Protein AF-A0A7S1CZ65-F1 (afdb_monomer_lite)

Sequence (188 aa):
ATQRIKEGPVVIRESLSTYPSQIAAASLAASFWDAITEIATVPEEDLATTLLLAPSSFDDDFVEFAAVCDELIEPTVQATKADSIVGRAWFHPMYDTESIGHTKIVAGHALPASMVEKFVRQIEDDVPDSELIVQANNAVRCSPHATINLLRRSQLIAAKEVEAASPNKKPNSIYARNVLRILSDDSQ

Organism: Cyclophora tenuis (NCBI:txid216820)

pLDDT: mean 70.75, std 18.21, range [32.94, 95.44]

Radius of gyration: 17.73 Å; chains: 1; bounding box: 52×36×52 Å

Secondary structure (DSSP, 8-state):
---PPP-PPEEEEE----S-HHHHHHHHHHHHHHHHHHHHHS-TTT-SEEEEEPPGGGTT-HHHHHHIIIIIIHHHHHHHTGGGTEEEEEE-TT--TTT---TT---SSPPPHHHHHHHHHHH-SSPPPHHHHHHHHHHTT--SS-EEEEEEHHHHHHHHHHHHT-TTS----HHHHHHHHHHHHTT-

Structure (mmCIF, N/CA/C/O backbone):
data_AF-A0A7S1CZ65-F1
#
_entry.id   AF-A0A7S1CZ65-F1
#
loop_
_atom_site.group_PDB
_atom_site.id
_atom_site.type_symbol
_atom_site.label_atom_id
_atom_site.label_alt_id
_atom_site.label_comp_id
_atom_site.label_asym_id
_atom_site.label_entity_id
_atom_site.label_seq_id
_atom_site.pdbx_PDB_ins_code
_atom_site.Cartn_x
_atom_site.Cartn_y
_atom_site.Cartn_z
_atom_site.occupancy
_atom_site.B_iso_or_equiv
_atom_site.auth_seq_id
_atom_site.auth_comp_id
_atom_site.auth_asym_id
_atom_site.auth_atom_id
_atom_site.pdbx_PDB_model_num
ATOM 1 N N . ALA A 1 1 ? -3.364 0.605 31.025 1.00 40.31 1 ALA A N 1
ATOM 2 C CA . ALA A 1 1 ? -2.977 -0.646 30.346 1.00 40.31 1 ALA A CA 1
ATOM 3 C C . ALA A 1 1 ? -2.815 -0.319 28.874 1.00 40.31 1 ALA A C 1
ATOM 5 O O . ALA A 1 1 ? -3.733 0.269 28.320 1.00 40.31 1 ALA A O 1
ATOM 6 N N . THR A 1 2 ? -1.659 -0.595 28.273 1.00 40.41 2 THR A N 1
ATOM 7 C CA . THR A 1 2 ? -1.438 -0.375 26.837 1.00 40.41 2 THR A CA 1
ATOM 8 C C . THR A 1 2 ? -2.401 -1.284 26.084 1.00 40.41 2 THR A C 1
ATOM 10 O O . THR A 1 2 ? -2.314 -2.507 26.217 1.00 40.41 2 THR A O 1
ATOM 13 N N . GLN A 1 3 ? -3.375 -0.705 25.385 1.00 39.69 3 GLN A N 1
ATOM 14 C CA . GLN A 1 3 ? -4.313 -1.464 24.570 1.00 39.69 3 GLN A CA 1
ATOM 15 C C . GLN A 1 3 ? -3.486 -2.142 23.476 1.00 39.69 3 GLN A C 1
ATOM 17 O O . GLN A 1 3 ? -2.929 -1.476 22.608 1.00 39.69 3 GLN A O 1
ATOM 22 N N . ARG A 1 4 ? -3.298 -3.464 23.578 1.00 45.44 4 ARG A N 1
ATOM 23 C CA . ARG A 1 4 ? -2.655 -4.223 22.502 1.00 45.44 4 ARG A CA 1
ATOM 24 C C . ARG A 1 4 ? -3.518 -4.034 21.261 1.00 45.44 4 ARG A C 1
ATOM 26 O O . ARG A 1 4 ? -4.720 -4.293 21.330 1.00 45.44 4 ARG A O 1
ATOM 33 N N . ILE A 1 5 ? -2.908 -3.587 20.165 1.00 50.25 5 ILE A N 1
ATOM 34 C CA . ILE A 1 5 ? -3.527 -3.645 18.839 1.00 50.25 5 ILE A CA 1
ATOM 35 C C . ILE A 1 5 ? -3.967 -5.090 18.657 1.00 50.25 5 ILE A C 1
ATOM 37 O O . ILE A 1 5 ? -3.140 -5.995 18.792 1.00 50.25 5 ILE A O 1
ATOM 41 N N . LYS A 1 6 ? -5.264 -5.322 18.454 1.00 50.75 6 LYS A N 1
ATOM 42 C CA . LYS A 1 6 ? -5.709 -6.662 18.092 1.00 50.75 6 LYS A CA 1
ATOM 43 C C . LYS A 1 6 ? -5.137 -6.939 16.708 1.00 50.75 6 LYS A C 1
ATOM 45 O O . LYS A 1 6 ? -5.374 -6.175 15.779 1.00 50.75 6 LYS A O 1
ATOM 50 N N . GLU A 1 7 ? -4.355 -8.005 16.594 1.00 55.44 7 GLU A N 1
ATOM 51 C CA . GLU A 1 7 ? -4.031 -8.585 15.296 1.00 55.44 7 GLU A CA 1
ATOM 52 C C . GLU A 1 7 ? -5.362 -9.019 14.682 1.00 55.44 7 GLU A C 1
ATOM 54 O O . GLU A 1 7 ? -5.971 -9.990 15.130 1.00 55.44 7 GLU A O 1
ATOM 59 N N . GLY A 1 8 ? -5.883 -8.213 13.761 1.00 59.19 8 GLY A N 1
ATOM 60 C CA . GLY A 1 8 ? -7.103 -8.533 13.038 1.00 5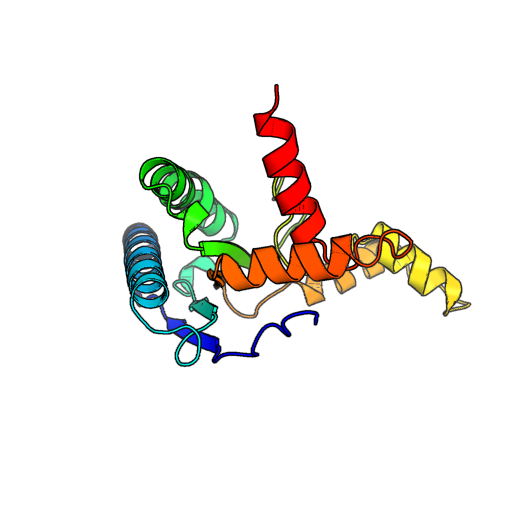9.19 8 GLY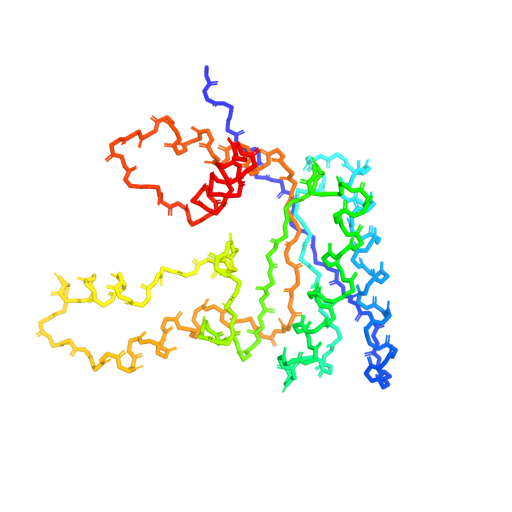 A CA 1
ATOM 61 C C . GLY A 1 8 ? -6.790 -9.095 11.650 1.00 59.19 8 GLY A C 1
ATOM 62 O O . GLY A 1 8 ? -5.640 -9.034 11.200 1.00 59.19 8 GLY A O 1
ATOM 63 N N . PRO A 1 9 ? -7.791 -9.667 10.970 1.00 72.81 9 PRO A N 1
ATOM 64 C CA . PRO A 1 9 ? -7.592 -10.352 9.703 1.00 72.81 9 PRO A CA 1
ATOM 65 C C . PRO A 1 9 ? -7.022 -9.430 8.620 1.00 72.81 9 PRO A C 1
ATOM 67 O O . PRO A 1 9 ? -7.447 -8.279 8.467 1.00 72.81 9 PRO A O 1
ATOM 70 N N . VAL A 1 10 ? -6.074 -9.968 7.850 1.00 75.19 10 VAL A N 1
ATOM 71 C CA . VAL A 1 10 ? -5.602 -9.371 6.599 1.00 75.19 10 VAL A CA 1
ATOM 72 C C . VAL A 1 10 ? -6.368 -10.021 5.462 1.00 75.19 10 VAL A C 1
ATOM 74 O O . VAL A 1 10 ? -6.365 -11.245 5.325 1.00 75.19 10 VAL A O 1
ATOM 77 N N . VAL A 1 11 ? -7.003 -9.202 4.639 1.00 75.44 11 VAL A N 1
ATOM 78 C CA . VAL A 1 11 ? -7.733 -9.661 3.465 1.00 75.44 11 VAL A CA 1
ATOM 79 C C . VAL A 1 11 ? -6.976 -9.261 2.211 1.00 75.44 11 VAL A C 1
ATOM 81 O O . VAL A 1 11 ? -6.473 -8.146 2.109 1.00 75.44 11 VAL A O 1
ATOM 84 N N . ILE A 1 12 ? -6.896 -10.181 1.253 1.00 81.25 12 ILE A N 1
ATOM 85 C CA . ILE A 1 12 ? -6.302 -9.931 -0.059 1.00 81.25 12 ILE A CA 1
ATOM 86 C C . ILE A 1 12 ? -7.438 -9.718 -1.063 1.00 81.25 12 ILE A C 1
ATOM 88 O O . ILE A 1 12 ? -8.421 -10.469 -1.081 1.00 81.25 12 ILE A O 1
ATOM 92 N N . ARG A 1 13 ? -7.324 -8.663 -1.867 1.00 84.62 13 ARG A N 1
ATOM 93 C CA . ARG A 1 13 ? -8.257 -8.300 -2.937 1.00 84.62 13 ARG A CA 1
ATOM 94 C C . ARG A 1 13 ? -7.478 -8.169 -4.234 1.00 84.62 13 ARG A C 1
ATOM 96 O O . ARG A 1 13 ? -6.376 -7.638 -4.232 1.00 84.62 13 ARG A O 1
ATOM 103 N N . GLU A 1 14 ? -8.065 -8.623 -5.329 1.00 83.25 14 GLU A N 1
ATOM 104 C CA . GLU A 1 14 ? -7.501 -8.459 -6.666 1.00 83.25 14 GLU A CA 1
ATOM 105 C C . GLU A 1 14 ? -8.275 -7.381 -7.413 1.00 83.25 14 GLU A C 1
ATOM 107 O O . GLU A 1 14 ? -9.505 -7.427 -7.491 1.00 83.25 14 GLU A O 1
ATOM 112 N N . SER A 1 15 ? -7.556 -6.419 -7.982 1.00 78.62 15 SER A N 1
ATOM 113 C CA . SER A 1 15 ? -8.126 -5.508 -8.961 1.00 78.62 15 SER A CA 1
ATOM 114 C C . SER A 1 15 ? -8.126 -6.198 -10.323 1.00 78.62 15 SER A C 1
ATOM 116 O O . SER A 1 15 ? -7.095 -6.371 -10.974 1.00 78.62 15 SER A O 1
ATOM 118 N N . LEU A 1 16 ? -9.305 -6.654 -10.738 1.00 68.81 16 LEU A N 1
ATOM 119 C CA . LEU A 1 16 ? -9.467 -7.395 -11.982 1.00 68.81 16 LEU A CA 1
ATOM 120 C C . LEU A 1 16 ? -9.351 -6.443 -13.186 1.00 68.81 16 LEU A C 1
ATOM 122 O O . LEU A 1 16 ? -10.206 -5.584 -13.412 1.00 68.81 16 LEU A O 1
ATOM 126 N N . SER A 1 17 ? -8.311 -6.623 -13.999 1.00 56.16 17 SER A N 1
ATOM 127 C CA . SER A 1 17 ? -8.251 -6.116 -15.374 1.00 56.16 17 SER A CA 1
ATOM 128 C C . SER A 1 17 ? -7.278 -6.957 -16.197 1.00 56.16 17 SER A C 1
ATOM 130 O O . SER A 1 17 ? -6.087 -6.997 -15.910 1.00 56.16 17 SER A O 1
ATOM 132 N N . THR A 1 18 ? -7.780 -7.608 -17.247 1.00 57.47 18 THR A N 1
ATOM 133 C CA . THR A 1 18 ? -6.972 -8.226 -18.317 1.00 57.47 18 THR A CA 1
ATOM 134 C C . THR A 1 18 ? -6.867 -7.314 -19.550 1.00 57.47 18 THR A C 1
ATOM 136 O O . THR A 1 18 ? -6.542 -7.766 -20.647 1.00 57.47 18 THR A O 1
ATOM 139 N N . TYR A 1 19 ? -7.201 -6.032 -19.388 1.00 54.12 19 TYR A N 1
ATOM 140 C CA . TYR A 1 19 ? -7.450 -5.060 -20.453 1.00 54.12 19 TYR A CA 1
ATOM 141 C C . TYR A 1 19 ? -6.357 -3.967 -20.499 1.00 54.12 19 TYR A C 1
ATOM 143 O O . TYR A 1 19 ? -5.535 -3.904 -19.586 1.00 54.12 19 TYR A O 1
ATOM 151 N N . PRO A 1 20 ? -6.321 -3.102 -21.540 1.00 62.28 20 PRO A N 1
ATOM 152 C CA . PRO A 1 20 ? -5.319 -2.041 -21.686 1.00 62.28 20 PRO A CA 1
ATOM 153 C C . PRO A 1 20 ? -5.186 -1.140 -20.453 1.00 62.28 20 PRO A C 1
ATOM 155 O O . PRO A 1 20 ? -6.128 -0.995 -19.673 1.00 62.28 20 PRO A O 1
ATOM 158 N N . SER A 1 21 ? -4.044 -0.469 -20.324 1.00 65.19 21 SER A N 1
ATOM 159 C CA . SER A 1 21 ? -3.645 0.218 -19.093 1.00 65.19 21 SER A CA 1
ATOM 160 C C . SER A 1 21 ? -4.621 1.289 -18.581 1.00 65.19 21 SER A C 1
ATOM 162 O O . SER A 1 21 ? -4.840 1.416 -17.380 1.00 65.19 21 SER A O 1
ATOM 164 N N . GLN A 1 22 ? -5.335 1.980 -19.473 1.00 67.31 22 GLN A N 1
ATOM 165 C CA . GLN A 1 22 ? -6.384 2.942 -19.097 1.00 67.31 22 GLN A CA 1
ATOM 166 C C . GLN A 1 22 ? -7.559 2.282 -18.353 1.00 67.31 22 GLN A C 1
ATOM 168 O O . GLN A 1 22 ? -8.137 2.878 -17.444 1.00 67.31 22 GLN A O 1
ATOM 173 N N . ILE A 1 23 ? -7.902 1.039 -18.707 1.00 82.56 23 ILE A N 1
ATOM 174 C CA . ILE A 1 23 ? -8.906 0.241 -17.989 1.00 82.56 23 ILE A CA 1
ATOM 175 C C . ILE A 1 23 ? -8.305 -0.285 -16.683 1.00 82.56 23 ILE A C 1
ATOM 177 O O . ILE A 1 23 ? -8.990 -0.285 -15.666 1.00 82.56 23 ILE A O 1
ATOM 181 N N . ALA A 1 24 ? -7.018 -0.648 -16.676 1.00 87.62 24 ALA A N 1
ATOM 182 C CA . ALA A 1 24 ? -6.314 -1.063 -15.465 1.00 87.62 24 ALA A CA 1
ATOM 183 C C . ALA A 1 24 ? -6.277 0.046 -14.395 1.00 87.62 24 ALA A C 1
ATOM 185 O O . ALA A 1 24 ? -6.557 -0.228 -13.230 1.00 87.62 24 ALA A O 1
ATOM 186 N N . ALA A 1 25 ? -6.025 1.299 -14.784 1.00 89.62 25 ALA A N 1
ATOM 187 C CA . ALA A 1 25 ? -6.050 2.449 -13.882 1.00 89.62 25 ALA A CA 1
ATOM 188 C C . ALA A 1 25 ? -7.439 2.672 -13.261 1.00 89.62 25 ALA A C 1
ATOM 190 O O . ALA A 1 25 ? -7.566 2.840 -12.047 1.00 89.62 25 ALA A O 1
ATOM 191 N N . ALA A 1 26 ? -8.493 2.624 -14.084 1.00 90.06 26 ALA A N 1
ATOM 192 C CA . ALA A 1 26 ? -9.869 2.753 -13.611 1.00 90.06 26 ALA A CA 1
ATOM 193 C C . ALA A 1 26 ? -10.268 1.593 -12.684 1.00 90.06 26 ALA A C 1
ATOM 195 O O . ALA A 1 26 ? -10.869 1.833 -11.636 1.00 90.06 26 ALA A O 1
ATOM 196 N N . SER A 1 27 ? -9.895 0.355 -13.030 1.00 90.94 27 SER A N 1
ATOM 197 C CA . SER A 1 27 ? -10.104 -0.823 -12.181 1.00 90.94 27 SER A CA 1
ATOM 198 C C . SER A 1 27 ? -9.386 -0.685 -10.841 1.00 90.94 27 SER A C 1
ATOM 200 O O . SER A 1 27 ? -9.998 -0.935 -9.805 1.00 90.94 27 SER A O 1
ATOM 202 N N . LEU A 1 28 ? -8.122 -0.249 -10.836 1.00 92.31 28 LEU A N 1
ATOM 203 C CA . LEU A 1 28 ? -7.350 -0.065 -9.607 1.00 92.31 28 LEU A CA 1
ATOM 204 C C . LEU A 1 28 ? -7.998 0.986 -8.701 1.00 92.31 28 LEU A C 1
ATOM 206 O O . LEU A 1 28 ? -8.194 0.733 -7.513 1.00 92.31 28 LEU A O 1
ATOM 210 N N . ALA A 1 29 ? -8.390 2.131 -9.264 1.00 92.50 29 ALA A N 1
ATOM 211 C CA . ALA A 1 29 ? -9.055 3.192 -8.516 1.00 92.50 29 ALA A CA 1
ATOM 212 C C . ALA A 1 29 ? -10.420 2.751 -7.960 1.00 92.50 29 ALA A C 1
ATOM 214 O O . ALA A 1 29 ? -10.734 3.044 -6.807 1.00 92.50 29 ALA A O 1
ATOM 215 N N . ALA A 1 30 ? -11.222 2.022 -8.742 1.00 93.25 30 ALA A N 1
ATOM 216 C CA . ALA A 1 30 ? -12.501 1.487 -8.279 1.00 93.25 30 ALA A CA 1
ATOM 217 C C . ALA A 1 30 ? -12.305 0.491 -7.125 1.00 93.25 30 ALA A C 1
ATOM 219 O O . ALA A 1 30 ? -12.875 0.675 -6.051 1.00 93.25 30 ALA A O 1
ATOM 220 N N . SER A 1 31 ? -11.421 -0.499 -7.299 1.00 94.25 31 SER A N 1
ATOM 221 C CA . SER A 1 31 ? -11.123 -1.490 -6.258 1.00 94.25 31 SER A CA 1
ATOM 222 C C . SER A 1 31 ? -10.541 -0.857 -4.991 1.00 94.25 31 SER A C 1
ATOM 224 O O . SER A 1 31 ? -10.815 -1.321 -3.886 1.00 94.25 31 SER A O 1
ATOM 226 N N . PHE A 1 32 ? -9.765 0.219 -5.131 1.00 94.75 32 PHE A N 1
ATOM 227 C CA . PHE A 1 32 ? -9.258 0.992 -4.001 1.00 94.75 32 PHE A CA 1
ATOM 228 C C . PHE A 1 32 ? -10.395 1.608 -3.175 1.00 94.75 32 PHE A C 1
ATOM 230 O O . PHE A 1 32 ? -10.406 1.479 -1.950 1.00 94.75 32 PHE A O 1
ATOM 237 N N . TRP A 1 33 ? -11.377 2.237 -3.824 1.00 95.44 33 TRP A N 1
ATOM 238 C CA . TRP A 1 33 ? -12.519 2.843 -3.134 1.00 95.44 33 TRP A CA 1
ATOM 239 C C . TRP A 1 33 ? -13.487 1.816 -2.547 1.00 95.44 33 TRP A C 1
ATOM 241 O O . TRP A 1 33 ? -14.023 2.038 -1.456 1.00 95.44 33 TRP A O 1
ATOM 251 N N . ASP A 1 34 ? -13.653 0.673 -3.208 1.00 95.25 34 ASP A N 1
ATOM 252 C CA . ASP A 1 34 ? -14.391 -0.462 -2.654 1.00 95.25 34 ASP A CA 1
ATOM 253 C C . ASP A 1 34 ? -13.715 -0.971 -1.375 1.00 95.25 34 ASP A C 1
ATOM 255 O O . ASP A 1 34 ? -14.373 -1.127 -0.347 1.00 95.25 34 ASP A O 1
ATOM 259 N N . ALA A 1 35 ? -12.387 -1.133 -1.391 1.00 94.06 35 ALA A N 1
ATOM 260 C CA . ALA A 1 35 ? -11.621 -1.563 -0.224 1.00 94.06 35 ALA A CA 1
ATOM 261 C C . ALA A 1 35 ? -11.661 -0.541 0.927 1.00 94.06 35 ALA A C 1
ATOM 263 O O . ALA A 1 35 ? -11.757 -0.929 2.092 1.00 94.06 35 ALA A O 1
ATOM 264 N N . ILE A 1 36 ? -11.640 0.767 0.634 1.00 93.62 36 ILE A N 1
ATOM 265 C CA . ILE A 1 36 ? -11.851 1.804 1.659 1.00 93.62 36 ILE A CA 1
ATOM 266 C C . ILE A 1 36 ? -13.239 1.679 2.273 1.00 93.62 36 ILE A C 1
ATOM 268 O O . ILE A 1 36 ? -13.371 1.751 3.493 1.00 93.62 36 ILE A O 1
ATOM 272 N N . THR A 1 37 ? -14.267 1.496 1.447 1.00 95.00 37 THR A N 1
ATOM 273 C CA . THR A 1 37 ? -15.647 1.343 1.918 1.00 95.00 37 THR A CA 1
ATOM 274 C C . THR A 1 37 ? -15.787 0.096 2.788 1.00 95.00 37 THR A C 1
ATOM 276 O O . THR A 1 37 ? -16.402 0.151 3.854 1.00 95.00 37 THR A O 1
ATOM 279 N N . GLU A 1 38 ? -15.165 -1.011 2.385 1.00 93.88 38 GLU A N 1
ATOM 280 C CA . GLU A 1 38 ? -15.129 -2.256 3.150 1.00 93.88 38 GLU A CA 1
ATOM 281 C C . GLU A 1 38 ? -14.454 -2.043 4.512 1.00 93.88 38 GLU A C 1
ATOM 283 O O . GLU A 1 38 ? -15.065 -2.300 5.550 1.00 93.88 38 GLU A O 1
ATOM 288 N N . ILE A 1 39 ? -13.246 -1.467 4.541 1.00 90.88 39 ILE A N 1
ATOM 289 C CA . ILE A 1 39 ? -12.556 -1.141 5.798 1.00 90.88 39 ILE A CA 1
ATOM 290 C C . ILE A 1 39 ? -13.393 -0.175 6.650 1.00 90.88 39 ILE A C 1
ATOM 292 O O . ILE A 1 39 ? -13.479 -0.333 7.864 1.00 90.88 39 ILE A O 1
ATOM 296 N N . ALA A 1 40 ? -14.044 0.822 6.060 1.00 90.94 40 ALA A N 1
ATOM 297 C CA . ALA A 1 40 ? -14.836 1.790 6.814 1.00 90.94 40 ALA A CA 1
ATOM 298 C C . ALA A 1 40 ? -16.084 1.175 7.473 1.00 90.94 40 ALA A C 1
ATOM 300 O O . ALA A 1 40 ? -16.558 1.705 8.478 1.00 90.94 40 ALA A O 1
ATOM 301 N N . THR A 1 41 ? -16.625 0.087 6.916 1.00 93.62 41 THR A N 1
ATOM 302 C CA . THR A 1 41 ? -17.938 -0.458 7.304 1.00 93.62 41 THR A CA 1
ATOM 303 C C . THR A 1 41 ? -17.872 -1.788 8.048 1.00 93.62 41 THR A C 1
ATOM 305 O O . THR A 1 41 ? -18.728 -2.047 8.894 1.00 93.62 41 THR A O 1
ATOM 308 N N . VAL A 1 42 ? -16.870 -2.622 7.776 1.00 92.69 42 VAL A N 1
ATOM 309 C CA . VAL A 1 42 ? -16.666 -3.905 8.462 1.00 92.69 42 VAL A CA 1
ATOM 310 C C . VAL A 1 42 ? -16.015 -3.657 9.834 1.00 92.69 42 VAL A C 1
ATOM 312 O O . VAL A 1 42 ? -15.184 -2.754 9.941 1.00 92.69 42 VAL A O 1
ATOM 315 N N . PRO A 1 43 ? -16.351 -4.408 10.899 1.00 90.12 43 PRO A N 1
ATOM 316 C CA . PRO A 1 43 ? -15.645 -4.328 12.181 1.00 90.12 43 PRO A CA 1
ATOM 317 C C . PRO A 1 43 ? -14.150 -4.686 12.075 1.00 90.12 43 PRO A C 1
ATOM 319 O O . PRO A 1 43 ? -13.738 -5.481 11.232 1.00 90.12 43 PRO A O 1
ATOM 322 N N . GLU A 1 44 ? -13.310 -4.113 12.942 1.00 83.88 44 GLU A N 1
ATOM 323 C CA . GLU A 1 44 ? -11.850 -4.319 12.901 1.00 83.88 44 GLU A CA 1
ATOM 324 C C . GLU A 1 44 ? -11.439 -5.766 13.216 1.00 83.88 44 GLU A C 1
ATOM 326 O O . GLU A 1 44 ? -10.466 -6.271 12.660 1.00 83.88 44 GLU A O 1
ATOM 331 N N . GLU A 1 45 ? -12.200 -6.450 14.069 1.00 83.12 45 GLU A N 1
ATOM 332 C CA . GLU A 1 45 ? -12.037 -7.872 14.374 1.00 83.12 45 GLU A CA 1
ATOM 333 C C . GLU A 1 45 ? -12.248 -8.797 13.167 1.00 83.12 45 GLU A C 1
ATOM 335 O O . GLU A 1 45 ? -11.707 -9.903 13.166 1.00 83.12 45 GLU A O 1
ATOM 340 N N . ASP A 1 46 ? -12.976 -8.333 12.151 1.00 83.56 46 ASP A N 1
ATOM 341 C CA . ASP A 1 46 ? -13.310 -9.103 10.951 1.00 83.56 46 ASP A CA 1
ATOM 342 C C . ASP A 1 46 ? -12.468 -8.669 9.740 1.00 83.56 46 ASP A C 1
ATOM 344 O O . ASP A 1 46 ? -12.169 -9.476 8.860 1.00 83.56 46 ASP A O 1
ATOM 348 N N . LEU A 1 47 ? -12.038 -7.404 9.707 1.00 83.00 47 LEU A N 1
ATOM 349 C CA . LEU A 1 47 ? -11.151 -6.855 8.687 1.00 83.00 47 LEU A CA 1
ATOM 350 C C . LEU A 1 47 ? -10.292 -5.749 9.286 1.00 83.00 47 LEU A C 1
ATOM 352 O O . LEU A 1 47 ? -10.786 -4.652 9.533 1.00 83.00 47 LEU A O 1
ATOM 356 N N . ALA A 1 48 ? -8.997 -5.985 9.456 1.00 77.44 48 ALA A N 1
ATOM 357 C CA . ALA A 1 48 ? -8.091 -4.960 9.969 1.00 77.44 48 ALA A CA 1
ATOM 358 C C . ALA A 1 48 ? -7.260 -4.306 8.863 1.00 77.44 48 ALA A C 1
ATOM 360 O O . ALA A 1 48 ? -7.031 -3.099 8.901 1.00 77.44 48 ALA A O 1
ATOM 361 N N . THR A 1 49 ? -6.865 -5.090 7.861 1.00 81.94 49 THR A N 1
ATOM 362 C CA . THR A 1 49 ? -5.980 -4.650 6.781 1.00 81.94 49 THR A CA 1
ATOM 363 C C . THR A 1 49 ? -6.458 -5.224 5.454 1.00 81.94 49 THR A C 1
ATOM 365 O O . THR A 1 49 ? -6.822 -6.398 5.392 1.00 81.94 49 THR A O 1
ATOM 368 N N . THR A 1 50 ? -6.401 -4.431 4.384 1.00 85.00 50 THR A N 1
ATOM 369 C CA . THR A 1 50 ? -6.610 -4.927 3.015 1.00 85.00 50 THR A CA 1
ATOM 370 C C . THR A 1 50 ? -5.332 -4.791 2.205 1.00 85.00 50 THR A C 1
ATOM 372 O O . THR A 1 50 ? -4.786 -3.700 2.083 1.00 85.00 50 THR A O 1
ATOM 375 N N . LEU A 1 51 ? -4.872 -5.890 1.618 1.00 85.38 51 LEU A N 1
ATOM 376 C CA . LEU A 1 51 ? -3.856 -5.896 0.572 1.00 85.38 51 LEU A CA 1
ATOM 377 C C . LEU A 1 51 ? -4.566 -5.953 -0.778 1.00 85.38 51 LEU A C 1
ATOM 379 O O . LEU A 1 51 ? -5.164 -6.968 -1.126 1.00 85.38 51 LEU A O 1
ATOM 383 N N . LEU A 1 52 ? -4.519 -4.857 -1.521 1.00 88.56 52 LEU A N 1
ATOM 384 C CA . LEU A 1 52 ? -5.083 -4.754 -2.857 1.00 88.56 52 LEU A CA 1
ATOM 385 C C . LEU A 1 52 ? -3.989 -5.006 -3.895 1.00 88.56 52 LEU A C 1
ATOM 387 O O . LEU A 1 52 ? -3.095 -4.180 -4.060 1.00 88.56 52 LEU A O 1
ATOM 391 N N . LEU A 1 53 ? -4.077 -6.131 -4.593 1.00 89.88 53 LEU A N 1
ATOM 392 C CA . LEU A 1 53 ? -3.244 -6.454 -5.745 1.00 89.88 53 LEU A CA 1
ATOM 393 C C . LEU A 1 53 ? -3.728 -5.635 -6.943 1.00 89.88 53 LEU A C 1
ATOM 395 O O . LEU A 1 53 ? -4.913 -5.666 -7.288 1.00 89.88 53 LEU A O 1
ATOM 399 N N . ALA A 1 54 ? -2.824 -4.877 -7.549 1.00 90.50 54 ALA A N 1
ATOM 400 C CA . ALA A 1 54 ? -3.103 -4.121 -8.757 1.00 90.50 54 ALA A CA 1
ATOM 401 C C . ALA A 1 54 ? -3.170 -5.055 -9.980 1.00 90.50 54 ALA A C 1
ATOM 403 O O . ALA A 1 54 ? -2.691 -6.190 -9.918 1.00 90.50 54 ALA A O 1
ATOM 404 N N . PRO A 1 55 ? -3.761 -4.605 -11.102 1.00 90.62 55 PRO A N 1
ATOM 405 C CA . PRO A 1 55 ? -3.701 -5.356 -12.350 1.00 90.62 55 PRO A CA 1
ATOM 406 C C . PRO A 1 55 ? -2.260 -5.696 -12.741 1.00 90.62 55 PRO A C 1
ATOM 408 O O . PRO A 1 55 ? -1.386 -4.836 -12.670 1.00 90.62 55 PRO A O 1
ATOM 411 N N . SER A 1 56 ? -2.023 -6.917 -13.223 1.00 87.81 56 SER A N 1
ATOM 412 C CA . SER A 1 56 ? -0.668 -7.418 -13.505 1.00 87.81 56 SER A CA 1
ATOM 413 C C . SER A 1 56 ? 0.085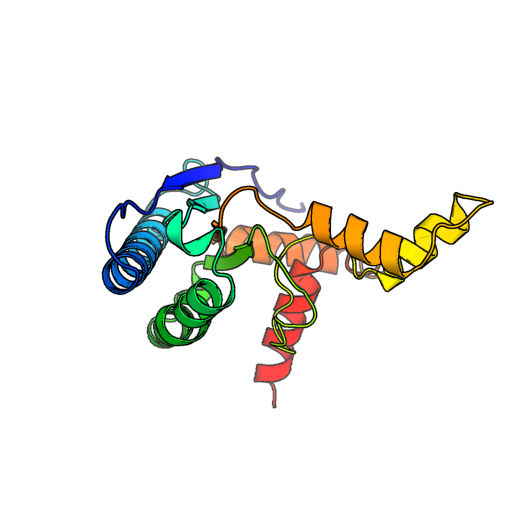 -6.625 -14.576 1.00 87.81 56 SER A C 1
ATOM 415 O O . SER A 1 56 ? 1.298 -6.738 -14.681 1.00 87.81 56 SER A O 1
ATOM 417 N N . SER A 1 57 ? -0.611 -5.811 -15.379 1.00 87.44 57 SER A N 1
ATOM 418 C CA . SER A 1 57 ? 0.032 -4.866 -16.300 1.00 87.44 57 SER A CA 1
ATOM 419 C C . SER A 1 57 ? 0.929 -3.862 -15.580 1.00 87.44 57 SER A C 1
ATOM 421 O O . SER A 1 57 ? 1.849 -3.336 -16.191 1.00 87.44 57 SER A O 1
ATOM 423 N N . PHE A 1 58 ? 0.659 -3.598 -14.301 1.00 88.25 58 PHE A N 1
ATOM 424 C CA . PHE A 1 58 ? 1.485 -2.728 -13.485 1.00 88.25 58 PHE A CA 1
ATOM 425 C C . PHE A 1 58 ? 2.751 -3.410 -12.987 1.00 88.25 58 PHE A C 1
ATOM 427 O O . PHE A 1 58 ? 3.702 -2.695 -12.752 1.00 88.25 58 PHE A O 1
ATOM 434 N N . ASP A 1 59 ? 2.818 -4.741 -12.872 1.00 87.38 59 ASP A N 1
ATOM 435 C CA . ASP A 1 59 ? 3.950 -5.435 -12.230 1.00 87.38 59 ASP A CA 1
ATOM 436 C C . ASP A 1 59 ? 5.315 -5.095 -12.863 1.00 87.38 59 ASP A C 1
ATOM 438 O O . ASP A 1 59 ? 6.328 -5.000 -12.162 1.00 87.38 59 ASP A O 1
ATOM 442 N N . ASP A 1 60 ? 5.310 -4.838 -14.173 1.00 86.06 60 ASP A N 1
ATOM 443 C CA . ASP A 1 60 ? 6.480 -4.466 -14.970 1.00 86.06 60 ASP A CA 1
ATOM 444 C C . ASP A 1 60 ? 6.526 -2.960 -15.323 1.00 86.06 60 ASP A C 1
ATOM 446 O O . ASP A 1 60 ? 7.477 -2.509 -15.964 1.00 86.06 60 ASP A O 1
ATOM 450 N N . ASP A 1 61 ? 5.535 -2.160 -14.906 1.00 86.69 61 ASP A N 1
ATOM 451 C CA . ASP A 1 61 ? 5.430 -0.723 -15.205 1.00 86.69 61 ASP A CA 1
ATOM 452 C C . ASP A 1 61 ? 5.212 0.111 -13.935 1.00 86.69 61 ASP A C 1
ATOM 454 O O . ASP A 1 61 ? 4.114 0.562 -13.586 1.00 86.69 61 ASP A O 1
ATOM 458 N N . PHE A 1 62 ? 6.329 0.348 -13.247 1.00 83.19 62 PHE A N 1
ATOM 459 C CA . PHE A 1 62 ? 6.345 1.138 -12.024 1.00 83.19 62 PHE A CA 1
ATOM 460 C C . PHE A 1 62 ? 5.886 2.585 -12.245 1.00 83.19 62 PHE A C 1
ATOM 462 O O . PHE A 1 62 ? 5.219 3.156 -11.383 1.00 83.19 62 PHE A O 1
ATOM 469 N N . VAL A 1 63 ? 6.250 3.187 -13.381 1.00 84.25 63 VAL A N 1
ATOM 470 C CA . VAL A 1 63 ? 5.961 4.599 -13.662 1.00 84.25 63 VAL A CA 1
ATOM 471 C C . VAL A 1 63 ? 4.461 4.797 -13.810 1.00 84.25 63 VAL A C 1
ATOM 473 O O . VAL A 1 63 ? 3.904 5.716 -13.210 1.00 84.25 63 VAL A O 1
ATOM 476 N N . GLU A 1 64 ? 3.796 3.917 -14.556 1.00 86.94 64 GLU A N 1
ATOM 477 C CA . GLU A 1 64 ? 2.350 3.990 -14.722 1.00 86.94 64 GLU A CA 1
ATOM 478 C C . GLU A 1 64 ? 1.617 3.691 -13.407 1.00 86.94 64 GLU A C 1
ATOM 480 O O . GLU A 1 64 ? 0.685 4.411 -13.042 1.00 86.94 64 GLU A O 1
ATOM 485 N N . PHE A 1 65 ? 2.073 2.692 -12.643 1.00 87.50 65 PHE A N 1
ATOM 486 C CA . PHE A 1 65 ? 1.515 2.394 -11.321 1.00 87.50 65 PHE A CA 1
ATOM 487 C C . PHE A 1 65 ? 1.612 3.594 -10.369 1.00 87.50 65 PHE A C 1
ATOM 489 O O . PHE A 1 65 ? 0.621 3.972 -9.735 1.00 87.50 65 PHE A O 1
ATOM 496 N N . ALA A 1 66 ? 2.793 4.213 -10.289 1.00 84.31 66 ALA A N 1
ATOM 497 C CA . ALA A 1 66 ? 3.037 5.386 -9.461 1.00 84.31 66 ALA A CA 1
ATOM 498 C C . ALA A 1 66 ? 2.170 6.573 -9.899 1.00 84.31 66 ALA A C 1
ATOM 500 O O . ALA A 1 66 ? 1.551 7.205 -9.047 1.00 84.31 66 ALA A O 1
ATOM 501 N N . ALA A 1 67 ? 2.047 6.825 -11.207 1.00 85.88 67 ALA A N 1
ATOM 502 C CA . ALA A 1 67 ? 1.202 7.894 -11.736 1.00 85.88 67 ALA A CA 1
ATOM 503 C C . ALA A 1 67 ? -0.272 7.710 -11.344 1.00 85.88 67 ALA A C 1
ATOM 505 O O . ALA A 1 67 ? -0.910 8.650 -10.881 1.00 85.88 67 ALA A O 1
ATOM 506 N N . VAL A 1 68 ? -0.822 6.494 -11.435 1.00 88.38 68 VAL A N 1
ATOM 507 C CA . VAL A 1 68 ? -2.198 6.228 -10.973 1.00 88.38 68 VAL A CA 1
ATOM 508 C C . VAL A 1 68 ? -2.336 6.491 -9.471 1.00 88.38 68 VAL A C 1
ATOM 510 O O . VAL A 1 68 ? -3.318 7.085 -9.016 1.00 88.38 68 VAL A O 1
ATOM 513 N N . CYS A 1 69 ? -1.351 6.072 -8.684 1.00 87.81 69 CYS A N 1
ATOM 514 C CA . CYS A 1 69 ? -1.386 6.258 -7.243 1.00 87.81 69 CYS A CA 1
ATOM 515 C C . CYS A 1 69 ? -1.289 7.744 -6.835 1.00 87.81 69 CYS A C 1
ATOM 517 O O . CYS A 1 69 ? -2.095 8.204 -6.025 1.00 87.81 69 CYS A O 1
ATOM 519 N N . ASP A 1 70 ? -0.370 8.505 -7.429 1.00 85.25 70 ASP A N 1
ATOM 520 C CA . ASP A 1 70 ? -0.093 9.907 -7.087 1.00 85.25 70 ASP A CA 1
ATOM 521 C C . ASP A 1 70 ? -1.045 10.911 -7.748 1.00 85.25 70 ASP A C 1
ATOM 523 O O . ASP A 1 70 ? -1.397 11.923 -7.142 1.00 85.25 70 ASP A O 1
ATOM 527 N N . GLU A 1 71 ? -1.463 10.666 -8.988 1.00 86.88 71 GLU A N 1
ATOM 528 C CA . GLU A 1 71 ? -2.234 11.637 -9.773 1.00 86.88 71 GLU A CA 1
ATOM 529 C C . GLU A 1 71 ? -3.745 11.381 -9.718 1.00 86.88 71 GLU A C 1
ATOM 531 O O . GLU A 1 71 ? -4.531 12.303 -9.942 1.00 86.88 71 GLU A O 1
ATOM 536 N N . LEU A 1 72 ? -4.176 10.157 -9.385 1.00 87.75 72 LEU A N 1
ATOM 537 C CA . LEU A 1 72 ? -5.596 9.794 -9.315 1.00 87.75 72 LEU A CA 1
ATOM 538 C C . LEU A 1 72 ? -6.046 9.421 -7.898 1.00 87.75 72 LEU A C 1
ATOM 540 O O . LEU A 1 72 ? -7.023 9.978 -7.386 1.00 87.75 72 LEU A O 1
ATOM 544 N N . ILE A 1 73 ? -5.355 8.488 -7.244 1.00 89.81 73 ILE A N 1
ATOM 545 C CA . ILE A 1 73 ? -5.770 7.989 -5.925 1.00 89.81 73 ILE A CA 1
ATOM 546 C C . ILE A 1 73 ? -5.485 9.023 -4.830 1.00 89.81 73 ILE A C 1
ATOM 548 O O . ILE A 1 73 ? -6.377 9.358 -4.052 1.00 89.81 73 ILE A O 1
ATOM 552 N N . GLU A 1 74 ? -4.272 9.569 -4.767 1.00 86.50 74 GLU A N 1
ATOM 553 C CA . GLU A 1 74 ? -3.883 10.507 -3.712 1.00 86.50 74 GLU A CA 1
ATOM 554 C C . GLU A 1 74 ? -4.782 11.757 -3.656 1.00 86.50 74 GLU A C 1
ATOM 556 O O . GLU A 1 74 ? -5.320 12.049 -2.582 1.00 86.50 74 GLU A O 1
ATOM 561 N N . PRO A 1 75 ? -5.063 12.464 -4.770 1.00 87.00 75 PRO A N 1
ATOM 562 C CA . PRO A 1 75 ? -5.891 13.665 -4.722 1.00 87.00 75 PRO A CA 1
ATOM 563 C C . PRO A 1 75 ? -7.329 13.359 -4.301 1.00 87.00 75 PRO A C 1
ATOM 565 O O . PRO A 1 75 ? -7.954 14.155 -3.599 1.00 87.00 75 PRO A O 1
ATOM 568 N N . THR A 1 76 ? -7.857 12.195 -4.691 1.00 88.81 76 THR A N 1
ATOM 569 C CA . THR A 1 76 ? -9.212 11.786 -4.307 1.00 88.81 76 THR A CA 1
ATOM 570 C C . THR A 1 76 ?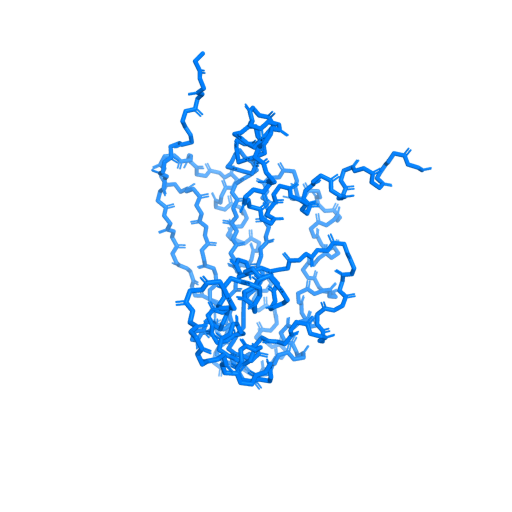 -9.289 11.413 -2.828 1.00 88.81 76 THR A C 1
ATOM 572 O O . THR A 1 76 ? -10.264 11.775 -2.172 1.00 88.81 76 THR A O 1
ATOM 575 N N . VAL A 1 77 ? -8.246 10.803 -2.257 1.00 86.81 77 VAL A N 1
ATOM 576 C CA . VAL A 1 77 ? -8.146 10.589 -0.805 1.00 86.81 77 VAL A CA 1
ATOM 577 C C . VAL A 1 77 ? -8.132 11.905 -0.036 1.00 86.81 77 VAL A C 1
ATOM 579 O O . VAL A 1 77 ? -8.874 12.039 0.939 1.00 86.81 77 VAL A O 1
ATOM 582 N N . GLN A 1 78 ? -7.340 12.883 -0.480 1.00 85.81 78 GLN A N 1
ATOM 583 C CA . GLN A 1 78 ? -7.296 14.205 0.152 1.00 85.81 78 GLN A CA 1
ATOM 584 C C . GLN A 1 78 ? -8.653 14.917 0.055 1.00 85.81 78 GLN A C 1
ATOM 586 O O . GLN A 1 78 ? -9.139 15.483 1.035 1.00 85.81 78 GLN A O 1
ATOM 591 N N . ALA A 1 79 ? -9.312 14.835 -1.105 1.00 87.69 79 ALA A N 1
ATOM 592 C CA . ALA A 1 79 ? -10.618 15.448 -1.324 1.00 87.69 79 ALA A CA 1
ATOM 593 C C . ALA A 1 79 ? -11.723 14.841 -0.441 1.00 87.69 79 ALA A C 1
ATOM 595 O O . ALA A 1 79 ? -12.588 15.572 0.045 1.00 87.69 79 ALA A O 1
ATOM 596 N N . THR A 1 80 ? -11.701 13.524 -0.204 1.00 90.25 80 THR A N 1
ATOM 597 C CA . THR A 1 80 ? -12.702 12.837 0.633 1.00 90.25 80 THR A CA 1
ATOM 598 C C . THR A 1 80 ? -12.309 12.741 2.107 1.00 90.25 80 THR A C 1
ATOM 600 O O . THR A 1 80 ? -13.126 12.312 2.922 1.00 90.25 80 THR A O 1
ATOM 603 N N . LYS A 1 81 ? -11.085 13.152 2.469 1.00 88.75 81 LYS A N 1
ATOM 604 C CA . LYS A 1 81 ? -10.489 12.985 3.807 1.00 88.75 81 LYS A CA 1
ATOM 605 C C . LYS A 1 81 ? -10.446 11.526 4.269 1.00 88.75 81 LYS A C 1
ATOM 607 O O . LYS A 1 81 ? -10.597 11.223 5.458 1.00 88.75 81 LYS A O 1
ATOM 612 N N . ALA A 1 82 ? -10.266 10.598 3.330 1.00 86.31 82 ALA A N 1
ATOM 613 C CA . ALA A 1 82 ? -10.203 9.171 3.638 1.00 86.31 82 ALA A CA 1
ATOM 614 C C . ALA A 1 82 ? -8.927 8.778 4.411 1.00 86.31 82 ALA A C 1
ATOM 616 O O . ALA A 1 82 ? -8.874 7.704 5.006 1.00 86.31 82 ALA A O 1
ATOM 617 N N . ASP A 1 83 ? -7.930 9.662 4.490 1.00 83.06 83 ASP A N 1
ATOM 618 C CA . ASP A 1 83 ? -6.745 9.536 5.347 1.00 83.06 83 ASP A CA 1
ATOM 619 C C . ASP A 1 83 ? -7.081 9.494 6.854 1.00 83.06 83 ASP A C 1
ATOM 621 O O . ASP A 1 83 ? -6.329 8.938 7.663 1.00 83.06 83 ASP A O 1
ATOM 625 N N . SER A 1 84 ? -8.245 10.032 7.233 1.00 83.44 84 SER A N 1
ATOM 626 C CA . SER A 1 84 ? -8.797 9.901 8.585 1.00 83.44 84 SER A CA 1
ATOM 627 C C . SER A 1 84 ? -9.325 8.492 8.894 1.00 83.44 84 SER A C 1
ATOM 629 O O . SER A 1 84 ? -9.450 8.129 10.064 1.00 83.44 84 SER A O 1
ATOM 631 N N . ILE A 1 85 ? -9.586 7.686 7.860 1.00 85.12 85 ILE A N 1
ATOM 632 C CA . ILE A 1 85 ? -10.139 6.328 7.950 1.00 85.12 85 ILE A CA 1
ATOM 633 C C . ILE A 1 85 ? -9.022 5.294 7.796 1.00 85.12 85 ILE A C 1
ATOM 635 O O . ILE A 1 85 ? -8.891 4.383 8.620 1.00 85.12 85 ILE A O 1
ATOM 639 N N . VAL A 1 86 ? -8.193 5.449 6.760 1.00 83.94 86 VAL A N 1
ATOM 640 C CA . VAL A 1 86 ? -7.135 4.502 6.403 1.00 83.94 86 VAL A CA 1
ATOM 641 C C . VAL A 1 86 ? -5.796 5.196 6.180 1.00 83.94 86 VAL A C 1
ATOM 643 O O . VAL A 1 86 ? -5.717 6.300 5.648 1.00 83.94 86 VAL A O 1
ATOM 646 N N . GLY A 1 87 ? -4.711 4.515 6.532 1.00 82.62 87 GLY A N 1
ATOM 647 C CA . GLY A 1 87 ? -3.410 4.775 5.926 1.00 82.62 87 GLY A CA 1
ATOM 648 C C . GLY A 1 87 ? -3.159 3.817 4.778 1.00 82.62 87 GLY A C 1
ATOM 649 O O . GLY A 1 87 ? -3.724 2.728 4.722 1.00 82.62 87 GLY A O 1
ATOM 650 N N . ARG A 1 88 ? -2.281 4.230 3.871 1.00 84.62 88 ARG A N 1
ATOM 651 C CA . ARG A 1 88 ? -1.927 3.474 2.671 1.00 84.62 88 ARG A CA 1
ATOM 652 C C . ARG A 1 88 ? -0.415 3.370 2.527 1.00 84.62 88 ARG A C 1
ATOM 654 O O . ARG A 1 88 ? 0.304 4.288 2.916 1.00 84.62 88 ARG A O 1
ATOM 661 N N . ALA A 1 89 ? 0.050 2.259 1.976 1.00 78.56 89 ALA A N 1
ATOM 662 C CA . ALA A 1 89 ? 1.423 2.071 1.529 1.00 78.56 89 ALA A CA 1
ATOM 663 C C . ALA A 1 89 ? 1.412 1.319 0.199 1.00 78.56 89 ALA A C 1
ATOM 665 O O . ALA A 1 89 ? 0.633 0.381 0.037 1.00 78.56 89 ALA A O 1
ATOM 666 N N . TRP A 1 90 ? 2.260 1.724 -0.738 1.00 81.25 90 TRP A N 1
ATOM 667 C CA . TRP A 1 90 ? 2.346 1.101 -2.057 1.00 81.25 90 TRP A CA 1
ATOM 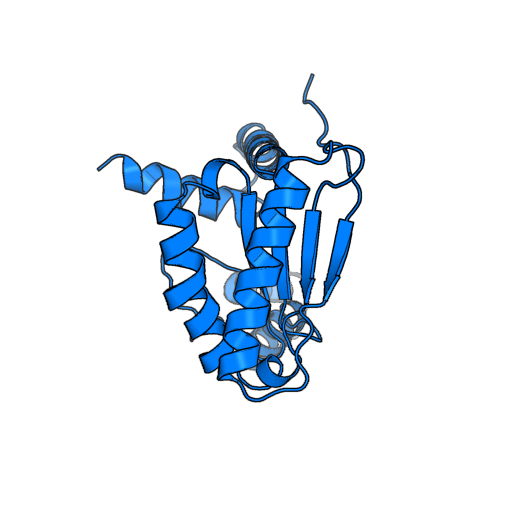668 C C . TRP A 1 90 ? 3.621 0.273 -2.160 1.00 81.25 90 TRP A C 1
ATOM 670 O O . TRP A 1 90 ? 4.668 0.664 -1.639 1.00 81.25 90 TRP A O 1
ATOM 680 N N . PHE A 1 91 ? 3.515 -0.873 -2.816 1.00 78.75 91 PHE A N 1
ATOM 681 C CA . PHE A 1 91 ? 4.593 -1.820 -3.056 1.00 78.75 91 PHE A CA 1
ATOM 682 C C . PHE A 1 91 ? 4.600 -2.185 -4.531 1.00 78.75 91 PHE A C 1
ATOM 684 O O . PHE A 1 91 ? 3.553 -2.207 -5.173 1.00 78.75 91 PHE A O 1
ATOM 691 N N . HIS A 1 92 ? 5.784 -2.469 -5.058 1.00 82.12 92 HIS A N 1
ATOM 692 C CA . HIS A 1 92 ? 5.959 -2.778 -6.467 1.00 82.12 92 HIS A CA 1
ATOM 693 C C . HIS A 1 92 ? 7.079 -3.813 -6.659 1.00 82.12 92 HIS A C 1
ATOM 695 O O . HIS A 1 92 ? 8.012 -3.818 -5.850 1.00 82.12 92 HIS A O 1
ATOM 701 N N . PRO A 1 93 ? 7.041 -4.671 -7.694 1.00 79.44 93 PRO A N 1
ATOM 702 C CA . PRO A 1 93 ? 8.153 -5.571 -8.008 1.00 79.44 93 PRO A CA 1
ATOM 703 C C . PRO A 1 93 ? 9.446 -4.821 -8.331 1.00 79.44 93 PRO A C 1
ATOM 705 O O . PRO A 1 93 ? 10.511 -5.163 -7.829 1.00 79.44 93 PRO A O 1
ATOM 708 N N . MET A 1 94 ? 9.344 -3.736 -9.094 1.00 75.69 94 MET A N 1
ATOM 709 C CA . MET A 1 94 ? 10.471 -2.866 -9.465 1.00 75.69 94 MET A CA 1
ATOM 710 C C . MET A 1 94 ? 10.665 -1.663 -8.526 1.00 75.69 94 MET A C 1
ATOM 712 O O . MET A 1 94 ? 10.972 -0.567 -8.983 1.00 75.69 94 MET A O 1
ATOM 716 N N . TYR A 1 95 ? 10.402 -1.823 -7.229 1.00 68.56 95 TYR A N 1
ATOM 717 C CA . TYR A 1 95 ? 10.448 -0.713 -6.277 1.00 68.56 95 TYR A CA 1
ATOM 718 C C . TYR A 1 95 ? 11.827 -0.024 -6.252 1.00 68.56 95 TYR A C 1
ATOM 720 O O . TYR A 1 95 ? 12.808 -0.610 -5.790 1.00 68.56 95 TYR A O 1
ATOM 728 N N . ASP A 1 96 ? 11.886 1.234 -6.694 1.00 58.75 96 ASP A N 1
ATOM 729 C CA . ASP A 1 96 ? 13.085 2.071 -6.630 1.00 58.75 96 ASP A CA 1
ATOM 730 C C . ASP A 1 96 ? 12.872 3.250 -5.669 1.00 58.75 96 ASP A C 1
ATOM 732 O O . ASP A 1 96 ? 12.130 4.196 -5.942 1.00 58.75 96 ASP A O 1
ATOM 736 N N . THR A 1 97 ? 13.564 3.200 -4.529 1.00 52.03 97 THR A N 1
ATOM 737 C CA . THR A 1 97 ? 13.516 4.234 -3.488 1.00 52.03 97 THR A CA 1
ATOM 738 C C . THR A 1 97 ? 14.027 5.600 -3.940 1.00 52.03 97 THR A C 1
ATOM 740 O O . THR A 1 97 ? 13.706 6.587 -3.284 1.00 52.03 97 THR A O 1
ATOM 743 N N . GLU A 1 98 ? 14.839 5.670 -4.999 1.00 49.09 98 GLU A N 1
ATOM 744 C CA . GLU A 1 98 ? 15.346 6.937 -5.538 1.00 49.09 98 GLU A CA 1
ATOM 745 C C . GLU A 1 98 ? 14.327 7.602 -6.473 1.00 49.09 98 GLU A C 1
ATOM 747 O O . GLU A 1 98 ? 14.204 8.828 -6.474 1.00 49.09 98 GLU A O 1
ATOM 752 N N . SER A 1 99 ? 13.538 6.803 -7.199 1.00 48.75 99 SER A N 1
ATOM 753 C CA . SER A 1 99 ? 12.428 7.281 -8.035 1.00 48.75 99 SER A CA 1
ATOM 754 C C . SER A 1 99 ? 11.192 7.715 -7.231 1.00 48.75 99 SER A C 1
ATOM 756 O O . SER A 1 99 ? 10.472 8.625 -7.644 1.00 48.75 99 SER A O 1
ATOM 758 N N . ILE A 1 100 ? 10.967 7.131 -6.045 1.00 45.09 100 ILE A N 1
ATOM 759 C CA . ILE A 1 100 ? 9.893 7.534 -5.120 1.00 45.09 100 ILE A CA 1
ATOM 760 C C . ILE A 1 100 ? 10.396 8.667 -4.228 1.00 45.09 100 ILE A C 1
ATOM 762 O O . ILE A 1 100 ? 10.722 8.512 -3.051 1.00 45.09 100 ILE A O 1
ATOM 766 N N . GLY A 1 101 ? 10.454 9.846 -4.834 1.00 37.16 101 GLY A N 1
ATOM 767 C CA . GLY A 1 101 ? 10.863 11.099 -4.219 1.00 37.16 101 GLY A CA 1
ATOM 768 C C . GLY A 1 101 ? 9.722 11.905 -3.599 1.00 37.16 101 GLY A C 1
ATOM 769 O O . GLY A 1 101 ? 9.775 13.131 -3.652 1.00 37.16 101 GLY A O 1
ATOM 770 N N . HIS A 1 102 ? 8.709 11.297 -2.970 1.00 39.50 102 HIS A N 1
ATOM 771 C CA . HIS A 1 102 ? 7.864 12.079 -2.059 1.00 39.50 102 HIS A CA 1
ATOM 772 C C . HIS A 1 102 ? 8.606 12.243 -0.750 1.00 39.50 102 HIS A C 1
ATOM 774 O O . HIS A 1 102 ? 8.566 11.393 0.137 1.00 39.50 102 HIS A O 1
ATOM 780 N N . THR A 1 103 ? 9.282 13.384 -0.620 1.00 40.97 103 THR A N 1
ATOM 781 C CA . THR A 1 103 ? 10.046 13.748 0.577 1.00 40.97 103 THR A CA 1
ATOM 782 C C . THR A 1 103 ? 9.271 13.514 1.876 1.00 40.97 103 THR A C 1
ATOM 784 O O . THR A 1 103 ? 9.916 13.296 2.894 1.00 40.97 103 THR A O 1
ATOM 787 N N . LYS A 1 104 ? 7.930 13.496 1.870 1.00 40.41 104 LYS A N 1
ATOM 788 C CA . LYS A 1 104 ? 7.066 13.371 3.053 1.00 40.41 104 LYS A CA 1
ATOM 789 C C . LYS A 1 104 ? 6.497 11.968 3.334 1.00 40.41 104 LYS A C 1
ATOM 791 O O . LYS A 1 104 ? 6.011 11.760 4.444 1.00 40.41 104 LYS A O 1
ATOM 796 N N . ILE A 1 105 ? 6.578 11.004 2.412 1.00 38.19 105 ILE A N 1
ATOM 797 C CA . ILE A 1 105 ? 5.976 9.668 2.581 1.00 38.19 105 ILE A CA 1
ATOM 798 C C . ILE A 1 105 ? 7.001 8.593 2.206 1.00 38.19 105 ILE A C 1
ATOM 800 O O . ILE A 1 105 ? 7.287 8.375 1.037 1.00 38.19 105 ILE A O 1
ATOM 804 N N . VAL A 1 106 ? 7.553 7.894 3.204 1.00 45.09 106 VAL A N 1
ATOM 805 C CA . VAL A 1 106 ? 8.414 6.723 2.961 1.00 45.09 106 VAL A CA 1
ATOM 806 C C . VAL A 1 106 ? 7.524 5.490 2.827 1.00 45.09 106 VAL A C 1
ATOM 808 O O . VAL A 1 106 ? 7.041 4.963 3.832 1.00 45.09 106 VAL A O 1
ATOM 811 N N . ALA A 1 107 ? 7.286 5.031 1.604 1.00 41.53 107 ALA A N 1
ATOM 812 C CA . ALA A 1 107 ? 6.582 3.776 1.378 1.00 41.53 107 ALA A CA 1
ATOM 813 C C . ALA A 1 107 ? 7.413 2.558 1.862 1.00 41.53 107 ALA A C 1
ATOM 815 O O . ALA A 1 107 ? 8.646 2.569 1.879 1.00 41.53 107 ALA A O 1
ATOM 816 N N . GLY A 1 108 ? 6.706 1.525 2.332 1.00 47.28 108 GLY A N 1
ATOM 817 C CA . GLY A 1 108 ? 7.167 0.132 2.395 1.00 47.28 108 GLY A CA 1
ATOM 818 C C . GLY A 1 108 ? 8.426 -0.231 3.204 1.00 47.28 108 GLY A C 1
ATOM 819 O O . GLY A 1 108 ? 9.509 -0.421 2.662 1.00 47.28 108 GLY A O 1
ATOM 820 N N . HIS A 1 109 ? 8.226 -0.427 4.510 1.00 54.50 109 HIS A N 1
ATOM 821 C CA . HIS A 1 109 ? 8.795 -1.417 5.455 1.00 54.50 109 HIS A CA 1
ATOM 822 C C . HIS A 1 109 ? 10.269 -1.885 5.512 1.00 54.50 109 HIS A C 1
ATOM 824 O O . HIS A 1 109 ? 10.590 -2.481 6.540 1.00 54.50 109 HIS A O 1
ATOM 830 N N . ALA A 1 110 ? 11.195 -1.615 4.585 1.00 51.78 110 ALA A N 1
ATOM 831 C CA . ALA A 1 110 ? 12.613 -1.945 4.839 1.00 51.78 110 ALA A CA 1
ATOM 832 C C . ALA A 1 110 ? 13.404 -0.746 5.384 1.00 51.78 110 ALA A C 1
ATOM 834 O O . ALA A 1 110 ? 13.134 0.413 5.050 1.00 51.78 110 ALA A O 1
ATOM 835 N N . LEU A 1 111 ? 14.387 -1.012 6.250 1.00 51.25 111 LEU A N 1
ATOM 836 C CA . LEU A 1 111 ? 15.257 0.020 6.822 1.00 51.25 111 LEU A CA 1
ATOM 837 C C . LEU A 1 111 ? 16.048 0.724 5.708 1.00 51.25 111 LEU A C 1
ATOM 839 O O . LEU A 1 111 ? 16.411 0.074 4.727 1.00 51.25 111 LEU A O 1
ATOM 843 N N . PRO A 1 112 ? 16.349 2.034 5.813 1.00 61.75 112 PRO A N 1
ATOM 844 C CA . PRO A 1 112 ? 17.205 2.705 4.835 1.00 61.75 112 PRO A CA 1
ATOM 845 C C . PRO A 1 112 ? 18.485 1.899 4.599 1.00 61.75 112 PRO A C 1
ATOM 847 O O . PRO A 1 112 ? 19.051 1.382 5.564 1.00 61.75 112 PRO A O 1
ATOM 850 N N . ALA A 1 113 ? 18.947 1.788 3.350 1.00 65.69 113 ALA A N 1
ATOM 851 C CA . ALA A 1 113 ? 20.117 0.962 3.026 1.00 65.69 113 ALA A CA 1
ATOM 852 C C . ALA A 1 113 ? 21.347 1.355 3.862 1.00 65.69 113 ALA A C 1
ATOM 854 O O . ALA A 1 113 ? 22.040 0.492 4.383 1.00 65.69 113 ALA A O 1
ATOM 855 N N . SER A 1 114 ? 21.513 2.650 4.145 1.00 64.38 114 SER A N 1
ATOM 856 C CA . SER A 1 114 ? 22.563 3.178 5.028 1.00 64.38 114 SER A CA 1
ATOM 857 C C . SER A 1 114 ? 22.486 2.698 6.486 1.00 64.38 114 SER A C 1
ATOM 859 O O . SER A 1 114 ? 23.484 2.723 7.207 1.00 64.38 114 SER A O 1
ATOM 861 N N . MET A 1 115 ? 21.310 2.286 6.965 1.00 60.91 115 MET A N 1
ATOM 862 C CA . MET A 1 115 ? 21.131 1.687 8.289 1.00 60.91 115 MET A CA 1
ATOM 863 C C . MET A 1 115 ? 21.426 0.187 8.261 1.00 60.91 115 MET A C 1
ATOM 865 O O . MET A 1 115 ? 22.045 -0.315 9.197 1.00 60.91 115 MET A O 1
ATOM 869 N N . VAL A 1 116 ? 21.027 -0.498 7.187 1.00 64.12 116 VAL A N 1
ATOM 870 C CA . VAL A 1 116 ? 21.345 -1.916 6.964 1.00 64.12 116 VAL A CA 1
ATOM 871 C C . VAL A 1 116 ? 22.847 -2.105 6.806 1.00 64.12 116 VAL A C 1
ATOM 873 O O . VAL A 1 116 ? 23.422 -2.943 7.485 1.00 64.12 116 VAL A O 1
ATOM 876 N N . GLU A 1 117 ? 23.507 -1.255 6.024 1.00 71.06 117 GLU A N 1
ATOM 877 C CA . GLU A 1 117 ? 24.959 -1.276 5.849 1.00 71.06 117 GLU A CA 1
ATOM 878 C C . GLU A 1 117 ? 25.695 -1.147 7.190 1.00 71.06 117 GLU A C 1
ATOM 880 O O . GLU A 1 117 ? 26.602 -1.921 7.488 1.00 71.06 117 GLU A O 1
ATOM 885 N N . LYS A 1 118 ? 25.268 -0.214 8.052 1.00 69.56 118 LYS A N 1
ATOM 886 C CA . LYS A 1 118 ? 25.838 -0.064 9.401 1.00 69.56 118 LYS A CA 1
ATOM 887 C C . LYS A 1 118 ? 25.636 -1.301 10.266 1.00 69.56 118 LYS A C 1
ATOM 889 O O . LYS A 1 118 ? 26.491 -1.574 11.099 1.00 69.56 118 LYS A O 1
ATOM 894 N N . PHE A 1 119 ? 24.514 -1.997 10.106 1.00 65.38 119 PHE A N 1
ATOM 895 C CA . PHE A 1 119 ? 24.246 -3.230 10.831 1.00 65.38 119 PHE A CA 1
ATOM 896 C C . PHE A 1 119 ? 25.148 -4.358 10.331 1.00 65.38 119 PHE A C 1
ATOM 898 O O . PHE A 1 119 ? 25.829 -4.962 11.145 1.00 65.38 119 PHE A O 1
ATOM 905 N N . VAL A 1 120 ? 25.240 -4.568 9.013 1.00 72.56 120 VAL A N 1
ATOM 906 C CA . VAL A 1 120 ? 26.114 -5.583 8.396 1.00 72.56 120 VAL A CA 1
ATOM 907 C C . VAL A 1 120 ? 27.569 -5.388 8.831 1.00 72.56 120 VAL A C 1
ATOM 909 O O . VAL A 1 120 ? 28.199 -6.333 9.284 1.00 72.56 120 VAL A O 1
ATOM 912 N N . ARG A 1 121 ? 28.060 -4.141 8.845 1.00 78.81 121 ARG A N 1
ATOM 913 C CA . ARG A 1 121 ? 29.401 -3.782 9.352 1.00 78.81 121 ARG A CA 1
ATOM 914 C C . ARG A 1 121 ? 29.653 -4.119 10.828 1.00 78.81 121 ARG A C 1
ATOM 916 O O . ARG A 1 121 ? 30.798 -4.076 11.258 1.00 78.81 121 ARG A O 1
ATOM 923 N N . GLN A 1 122 ? 28.612 -4.358 11.626 1.00 72.25 122 GLN A N 1
ATOM 924 C CA . GLN A 1 122 ? 28.737 -4.720 13.045 1.00 72.25 122 GLN A CA 1
ATOM 925 C C . GLN A 1 122 ? 28.734 -6.231 13.284 1.00 72.25 122 GLN A C 1
ATOM 927 O O . GLN A 1 122 ? 29.094 -6.651 14.382 1.00 72.25 122 GLN A O 1
ATOM 932 N N . ILE A 1 123 ? 28.283 -7.022 12.309 1.00 74.81 123 ILE A N 1
ATOM 933 C CA . ILE A 1 123 ? 28.089 -8.471 12.455 1.00 74.81 123 ILE A CA 1
ATOM 934 C C . ILE A 1 123 ? 28.975 -9.294 11.518 1.00 74.81 123 ILE A C 1
ATOM 936 O O . ILE A 1 123 ? 29.309 -10.419 11.870 1.00 74.81 123 ILE A O 1
ATOM 940 N N . GLU A 1 124 ? 29.363 -8.738 10.370 1.00 78.19 124 GLU A N 1
ATOM 941 C CA . GLU A 1 124 ? 30.222 -9.383 9.379 1.00 78.19 124 GLU A CA 1
ATOM 942 C C . GLU A 1 124 ? 31.597 -8.707 9.358 1.00 78.19 124 GLU A C 1
ATOM 944 O O . GLU A 1 124 ? 31.695 -7.479 9.270 1.00 78.19 124 GLU A O 1
ATOM 949 N N . ASP A 1 125 ? 32.658 -9.514 9.397 1.00 77.00 125 ASP A N 1
ATOM 950 C CA . ASP A 1 125 ? 34.037 -9.037 9.233 1.00 77.00 125 ASP A CA 1
ATOM 951 C C . ASP A 1 125 ? 34.349 -8.695 7.762 1.00 77.00 125 ASP A C 1
ATOM 953 O O . ASP A 1 125 ? 35.151 -7.799 7.489 1.00 77.00 125 ASP A O 1
ATOM 957 N N . ASP A 1 126 ? 33.690 -9.377 6.816 1.00 85.69 126 ASP A N 1
ATOM 958 C CA . ASP A 1 126 ? 33.792 -9.128 5.375 1.00 85.69 126 ASP A CA 1
ATOM 959 C C . ASP A 1 126 ? 32.489 -8.514 4.854 1.00 85.69 126 ASP A C 1
ATOM 961 O O . ASP A 1 126 ? 31.487 -9.189 4.611 1.00 85.69 126 ASP A O 1
ATOM 965 N N . VAL A 1 127 ? 32.481 -7.188 4.762 1.00 79.38 127 VAL A N 1
ATOM 966 C CA . VAL A 1 127 ? 31.279 -6.412 4.459 1.00 79.38 127 VAL A CA 1
ATOM 967 C C . VAL A 1 127 ? 31.084 -6.377 2.943 1.00 79.38 127 VAL A C 1
ATOM 969 O O . VAL A 1 127 ? 31.962 -5.857 2.250 1.00 79.38 127 VAL A O 1
ATOM 972 N N . PRO A 1 128 ? 29.936 -6.852 2.419 1.00 80.50 128 PRO A N 1
ATOM 973 C CA . PRO A 1 128 ? 29.631 -6.764 0.997 1.00 80.50 128 PRO A CA 1
ATOM 974 C C . PRO A 1 128 ? 29.654 -5.320 0.488 1.00 80.50 128 PRO A C 1
ATOM 976 O O . PRO A 1 128 ? 29.477 -4.369 1.254 1.00 80.50 128 PRO A O 1
ATOM 979 N N . ASP A 1 129 ? 29.818 -5.156 -0.824 1.00 87.44 129 ASP A N 1
ATOM 980 C CA . ASP A 1 129 ? 29.777 -3.836 -1.452 1.00 87.44 129 ASP A CA 1
ATOM 981 C C . ASP A 1 129 ? 28.442 -3.117 -1.173 1.00 87.44 129 ASP A C 1
ATOM 983 O O . ASP A 1 129 ? 27.375 -3.735 -1.100 1.00 87.44 129 ASP A O 1
ATOM 987 N N . SER A 1 130 ? 28.505 -1.793 -1.027 1.00 79.81 130 SER A N 1
ATOM 988 C CA . SER A 1 130 ? 27.358 -0.939 -0.712 1.00 79.81 130 SER A CA 1
ATOM 989 C C . SER A 1 130 ? 26.258 -1.079 -1.767 1.00 79.81 130 SER A C 1
ATOM 991 O O . SER A 1 130 ? 25.081 -1.160 -1.416 1.00 79.81 130 SER A O 1
ATOM 993 N N . GLU A 1 131 ? 26.628 -1.220 -3.044 1.00 79.81 131 GLU A N 1
ATOM 994 C CA . GLU A 1 131 ? 25.678 -1.447 -4.137 1.00 79.81 131 GLU A CA 1
ATOM 995 C C . GLU A 1 131 ? 24.892 -2.756 -3.952 1.00 79.81 131 GLU A C 1
ATOM 997 O O . GLU A 1 131 ? 23.666 -2.776 -4.073 1.00 79.81 131 GLU A O 1
ATOM 1002 N N . LEU A 1 132 ? 25.569 -3.834 -3.550 1.00 78.44 132 LEU A N 1
ATOM 1003 C CA . LEU A 1 132 ? 24.939 -5.130 -3.301 1.00 78.44 132 LEU A CA 1
ATOM 1004 C C . LEU A 1 132 ? 24.026 -5.094 -2.063 1.00 78.44 132 LEU A C 1
ATOM 1006 O O . LEU A 1 132 ? 22.953 -5.698 -2.062 1.00 78.44 132 LEU A O 1
ATOM 1010 N N . ILE A 1 133 ? 24.408 -4.344 -1.023 1.00 73.56 133 ILE A N 1
ATOM 1011 C CA . ILE A 1 133 ? 23.574 -4.122 0.170 1.00 73.56 133 ILE A CA 1
ATOM 1012 C C . ILE A 1 133 ? 22.314 -3.327 -0.187 1.00 73.56 133 ILE A C 1
ATOM 1014 O O . ILE A 1 133 ? 21.227 -3.665 0.286 1.00 73.56 133 ILE A O 1
ATOM 1018 N N . VAL A 1 134 ? 22.429 -2.291 -1.022 1.00 72.25 134 VAL A N 1
ATOM 1019 C CA . VAL A 1 134 ? 21.280 -1.521 -1.520 1.00 72.25 134 VAL A CA 1
ATOM 1020 C C . VAL A 1 134 ? 20.350 -2.422 -2.327 1.00 72.25 134 VAL A C 1
ATOM 1022 O O . VAL A 1 134 ? 19.156 -2.463 -2.032 1.00 72.25 134 VAL A O 1
ATOM 1025 N N . GLN A 1 135 ? 20.887 -3.195 -3.274 1.00 71.00 135 GLN A N 1
ATOM 1026 C CA . GLN A 1 135 ? 20.107 -4.125 -4.093 1.00 71.00 135 GLN A CA 1
ATOM 1027 C C . GLN A 1 135 ? 19.374 -5.166 -3.236 1.00 71.00 135 GLN A C 1
ATOM 1029 O O . GLN A 1 135 ? 18.162 -5.324 -3.370 1.00 71.00 135 GLN A O 1
ATOM 1034 N N . ALA A 1 136 ? 20.061 -5.821 -2.294 1.00 69.75 136 ALA A N 1
ATOM 1035 C CA . ALA A 1 136 ? 19.449 -6.800 -1.394 1.00 69.75 136 ALA A CA 1
ATOM 1036 C C . ALA A 1 136 ? 18.390 -6.170 -0.469 1.00 69.75 136 ALA A C 1
ATOM 1038 O O . ALA A 1 136 ? 17.328 -6.748 -0.233 1.00 69.75 136 ALA A O 1
ATOM 1039 N N . ASN A 1 137 ? 18.643 -4.959 0.032 1.00 66.50 137 ASN A N 1
ATOM 1040 C CA . ASN A 1 137 ? 17.690 -4.220 0.859 1.00 66.50 137 ASN A CA 1
ATOM 1041 C C . ASN A 1 137 ? 16.480 -3.697 0.062 1.00 66.50 137 ASN A C 1
ATOM 1043 O O . ASN A 1 137 ? 15.411 -3.488 0.629 1.00 66.50 137 ASN A O 1
ATOM 1047 N N . ASN A 1 138 ? 16.624 -3.472 -1.241 1.00 66.69 138 ASN A N 1
ATOM 1048 C CA . ASN A 1 138 ? 15.500 -3.164 -2.119 1.00 66.69 138 ASN A CA 1
ATOM 1049 C C . ASN A 1 138 ? 14.715 -4.431 -2.468 1.00 66.69 138 ASN A C 1
ATOM 1051 O O . ASN A 1 138 ? 13.491 -4.39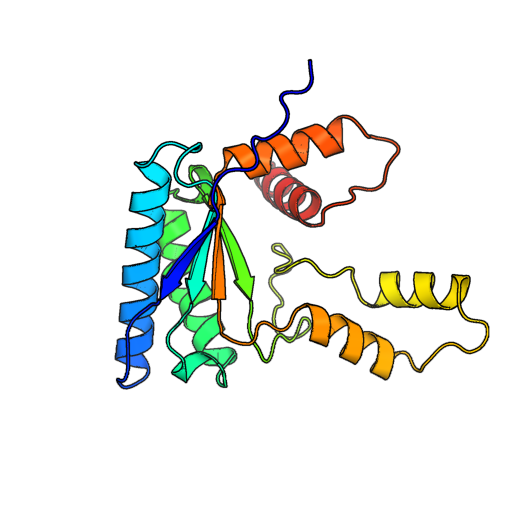5 -2.429 1.00 66.69 138 ASN A O 1
ATOM 1055 N N . ALA A 1 139 ? 15.388 -5.569 -2.657 1.00 64.44 139 ALA A N 1
ATOM 1056 C CA . ALA A 1 139 ? 14.743 -6.854 -2.921 1.00 64.44 139 ALA A CA 1
ATOM 1057 C C . ALA A 1 139 ? 13.767 -7.286 -1.809 1.00 64.44 139 ALA A C 1
ATOM 1059 O O . ALA A 1 139 ? 12.736 -7.883 -2.098 1.00 64.44 139 ALA A O 1
ATOM 1060 N N . VAL A 1 140 ? 14.029 -6.937 -0.542 1.00 61.69 140 VAL A N 1
ATOM 1061 C CA . VAL A 1 140 ? 13.077 -7.200 0.561 1.00 61.69 140 VAL A CA 1
ATOM 1062 C C . VAL A 1 140 ? 11.844 -6.284 0.550 1.00 61.69 140 VAL A C 1
ATOM 1064 O O . VAL A 1 140 ? 10.883 -6.550 1.269 1.00 61.69 140 VAL A O 1
ATOM 1067 N N . ARG A 1 141 ? 11.868 -5.192 -0.228 1.00 60.69 141 ARG A N 1
ATOM 1068 C CA . ARG A 1 141 ? 10.719 -4.298 -0.463 1.00 60.69 141 ARG A CA 1
ATOM 1069 C C . ARG A 1 141 ? 9.919 -4.696 -1.700 1.00 60.69 141 ARG A C 1
ATOM 1071 O O . ARG A 1 141 ? 8.779 -4.250 -1.842 1.00 60.69 141 ARG A O 1
ATOM 1078 N N . CYS A 1 142 ? 10.508 -5.503 -2.578 1.00 62.41 142 CYS A N 1
ATOM 1079 C CA . CYS A 1 142 ? 9.838 -6.023 -3.752 1.00 62.41 142 CYS A CA 1
ATOM 1080 C C . CYS A 1 142 ? 8.694 -6.936 -3.309 1.00 62.41 142 CYS A C 1
ATOM 1082 O O . CYS A 1 142 ? 8.862 -7.861 -2.515 1.00 62.41 142 CYS A O 1
ATOM 1084 N N . SER A 1 143 ? 7.515 -6.660 -3.840 1.00 67.94 143 SER A N 1
ATOM 1085 C CA . SER A 1 143 ? 6.396 -7.598 -3.808 1.00 67.94 143 SER A CA 1
ATOM 1086 C C . SER A 1 143 ? 6.361 -8.314 -5.155 1.00 67.94 143 SER A C 1
ATOM 1088 O O . SER A 1 143 ? 6.789 -7.727 -6.144 1.00 67.94 143 SER A O 1
ATOM 1090 N N . PRO A 1 144 ? 5.886 -9.567 -5.238 1.00 73.25 144 PRO A N 1
ATOM 1091 C CA . PRO A 1 144 ? 5.747 -10.242 -6.528 1.00 73.25 144 PRO A CA 1
ATOM 1092 C C . PRO A 1 144 ? 4.711 -9.564 -7.440 1.00 73.25 144 PRO A C 1
ATOM 1094 O O . PRO A 1 144 ? 4.723 -9.823 -8.635 1.00 73.25 144 PRO A O 1
ATOM 1097 N N . HIS A 1 145 ? 3.853 -8.701 -6.878 1.00 80.88 145 HIS A N 1
ATOM 1098 C CA . HIS A 1 145 ? 2.823 -7.943 -7.583 1.00 80.88 145 HIS A CA 1
ATOM 1099 C C . HIS A 1 145 ? 2.745 -6.508 -7.076 1.00 80.88 145 HIS A C 1
ATOM 1101 O O . HIS A 1 145 ? 2.854 -6.280 -5.869 1.00 80.88 145 HIS A O 1
ATOM 1107 N N . ALA A 1 146 ? 2.463 -5.554 -7.957 1.00 86.25 146 ALA A N 1
ATOM 1108 C CA . ALA A 1 146 ? 2.124 -4.193 -7.570 1.00 86.25 146 ALA A CA 1
ATOM 1109 C C . ALA A 1 146 ? 0.938 -4.224 -6.591 1.00 86.25 146 ALA A C 1
ATOM 1111 O O . ALA A 1 146 ? -0.101 -4.823 -6.861 1.00 86.25 146 ALA A O 1
ATOM 1112 N N . THR A 1 147 ? 1.113 -3.646 -5.402 1.00 87.38 147 THR A N 1
ATOM 1113 C CA . THR A 1 147 ? 0.189 -3.836 -4.276 1.00 87.38 147 THR A CA 1
ATOM 1114 C C . THR A 1 147 ? -0.027 -2.539 -3.508 1.00 87.38 147 THR A C 1
ATOM 1116 O O . THR A 1 147 ? 0.916 -1.812 -3.200 1.00 87.38 147 THR A O 1
ATOM 1119 N N . ILE A 1 148 ? -1.270 -2.281 -3.108 1.00 87.50 148 ILE A N 1
ATOM 1120 C CA . ILE A 1 148 ? -1.641 -1.225 -2.165 1.00 87.50 148 ILE A CA 1
ATOM 1121 C C . ILE A 1 148 ? -2.053 -1.876 -0.845 1.00 87.50 148 ILE A C 1
ATOM 1123 O O . ILE A 1 148 ? -3.027 -2.616 -0.775 1.00 87.50 148 ILE A O 1
ATOM 1127 N N . ASN A 1 149 ? -1.326 -1.581 0.226 1.00 85.56 149 ASN A N 1
ATOM 1128 C CA . ASN A 1 149 ? -1.686 -1.978 1.580 1.00 85.56 149 ASN A CA 1
ATOM 1129 C C . ASN A 1 149 ? -2.502 -0.872 2.251 1.00 85.56 149 ASN A C 1
ATOM 1131 O O . ASN A 1 149 ? -1.996 0.236 2.440 1.00 85.56 149 ASN A O 1
ATOM 1135 N N . LEU A 1 150 ? -3.739 -1.181 2.625 1.00 86.88 150 LEU A N 1
ATOM 1136 C CA . LEU A 1 150 ? -4.652 -0.316 3.358 1.00 86.88 150 LEU A CA 1
ATOM 1137 C C . LEU A 1 150 ? -4.751 -0.770 4.810 1.00 86.88 150 LEU A C 1
ATOM 1139 O O . LEU A 1 150 ? -5.176 -1.886 5.104 1.00 86.88 150 LEU A O 1
ATOM 1143 N N . LEU A 1 151 ? -4.393 0.130 5.716 1.00 83.00 151 LEU A N 1
ATOM 1144 C CA . LEU A 1 151 ? -4.353 -0.085 7.158 1.00 83.00 151 LEU A CA 1
ATOM 1145 C C . LEU A 1 151 ? -5.386 0.818 7.825 1.00 83.00 151 LEU A C 1
ATOM 1147 O O . LEU A 1 151 ? -5.469 2.002 7.494 1.00 83.00 151 LEU A O 1
ATOM 1151 N N . ARG A 1 152 ? -6.131 0.316 8.809 1.00 85.19 152 ARG A N 1
ATOM 1152 C CA . ARG A 1 152 ? -7.037 1.165 9.597 1.00 85.19 152 ARG A CA 1
ATOM 1153 C C . ARG A 1 152 ? -6.273 2.221 10.367 1.00 85.19 152 ARG A C 1
ATOM 1155 O O . ARG A 1 152 ? -5.229 1.942 10.956 1.00 85.19 152 ARG A O 1
ATOM 1162 N N . ARG A 1 153 ? -6.856 3.416 10.486 1.00 81.69 153 ARG A N 1
ATOM 1163 C CA . ARG A 1 153 ? -6.264 4.511 11.262 1.00 81.69 153 ARG A CA 1
ATOM 1164 C C . ARG A 1 153 ? -5.981 4.138 12.723 1.00 81.69 153 ARG A C 1
ATOM 1166 O O . ARG A 1 153 ? -4.969 4.580 13.262 1.00 81.69 153 ARG A O 1
ATOM 1173 N N . SER A 1 154 ? -6.813 3.300 13.341 1.00 76.75 154 SER A N 1
ATOM 1174 C CA . SER A 1 154 ? -6.616 2.766 14.699 1.00 76.75 154 SER A CA 1
ATOM 1175 C C . SER A 1 154 ? -5.283 2.027 14.853 1.00 76.75 154 SER A C 1
ATOM 1177 O O . SER A 1 154 ? -4.538 2.304 15.794 1.00 76.75 154 SER A O 1
ATOM 1179 N N . GLN A 1 155 ? -4.927 1.166 13.896 1.00 69.44 155 GLN A N 1
ATOM 1180 C CA . GLN A 1 155 ? -3.652 0.440 13.884 1.00 69.44 155 GLN A CA 1
ATOM 1181 C C . GLN A 1 155 ? -2.463 1.404 13.804 1.00 69.44 155 GLN A C 1
ATOM 1183 O O . GLN A 1 155 ? -1.437 1.199 14.449 1.00 69.44 155 GLN A O 1
ATOM 1188 N N . LEU A 1 156 ? -2.614 2.497 13.055 1.00 69.44 156 LEU A N 1
ATOM 1189 C CA . LEU A 1 156 ? -1.573 3.512 12.886 1.00 69.44 156 LEU A CA 1
ATOM 1190 C C . LEU A 1 156 ? -1.363 4.337 14.147 1.00 69.44 156 LEU A C 1
ATOM 1192 O O . LEU A 1 156 ? -0.228 4.615 14.535 1.00 69.44 156 LEU A O 1
ATOM 1196 N N . ILE A 1 157 ? -2.467 4.741 14.779 1.00 69.44 157 ILE A N 1
ATOM 1197 C CA . ILE A 1 157 ? -2.454 5.485 16.037 1.00 69.44 157 ILE A CA 1
ATOM 1198 C C . ILE A 1 157 ? -1.825 4.620 17.119 1.00 69.44 157 ILE A C 1
ATOM 1200 O O . ILE A 1 157 ? -0.911 5.067 17.802 1.00 69.44 157 ILE A O 1
ATOM 1204 N N . ALA A 1 158 ? -2.238 3.365 17.235 1.00 65.38 158 ALA A N 1
ATOM 1205 C CA . ALA A 1 158 ? -1.695 2.493 18.255 1.00 65.38 158 ALA A CA 1
ATOM 1206 C C . ALA A 1 158 ? -0.220 2.131 17.989 1.00 65.38 158 ALA A C 1
ATOM 1208 O O . ALA A 1 158 ? 0.568 2.062 18.933 1.00 65.38 158 ALA A O 1
ATOM 1209 N N . ALA A 1 159 ? 0.205 2.003 16.724 1.00 62.34 159 ALA A N 1
ATOM 1210 C CA . ALA A 1 159 ? 1.626 1.890 16.386 1.00 62.34 159 ALA A CA 1
ATOM 1211 C C . ALA A 1 159 ? 2.406 3.138 16.842 1.00 62.34 159 ALA A C 1
ATOM 1213 O O . ALA A 1 159 ? 3.469 3.022 17.453 1.00 62.34 159 ALA A O 1
ATOM 1214 N N . LYS A 1 160 ? 1.844 4.334 16.628 1.00 61.62 160 LYS A N 1
ATOM 1215 C CA . LYS A 1 160 ? 2.409 5.608 17.099 1.00 61.62 160 LYS A CA 1
ATOM 1216 C C . LYS A 1 160 ? 2.478 5.686 18.630 1.00 61.62 160 LYS A C 1
ATOM 1218 O O . LYS A 1 160 ? 3.472 6.171 19.163 1.00 61.62 160 LYS A O 1
ATOM 1223 N N . GLU A 1 161 ? 1.462 5.214 19.345 1.00 63.75 161 GLU A N 1
ATOM 1224 C CA . GLU A 1 161 ? 1.419 5.224 20.815 1.00 63.75 161 GLU A CA 1
ATOM 1225 C C . GLU A 1 161 ? 2.440 4.269 21.440 1.00 63.75 161 GLU A C 1
ATOM 1227 O O . GLU A 1 161 ? 3.131 4.643 22.389 1.00 63.75 161 GLU A O 1
ATOM 1232 N N . VAL A 1 162 ? 2.588 3.059 20.887 1.00 59.59 162 VAL A N 1
ATOM 1233 C CA . VAL A 1 162 ? 3.617 2.092 21.312 1.00 59.59 162 VAL A CA 1
ATOM 1234 C C . VAL A 1 162 ? 5.021 2.689 21.172 1.00 59.59 162 VAL A C 1
ATOM 1236 O O . VAL A 1 162 ? 5.884 2.481 22.032 1.00 59.59 162 VAL A O 1
ATOM 1239 N N . GLU A 1 163 ? 5.244 3.472 20.121 1.00 55.25 163 GLU A N 1
ATOM 1240 C CA . GLU A 1 163 ? 6.504 4.178 19.917 1.00 55.25 163 GLU A CA 1
ATOM 1241 C C . GLU A 1 163 ? 6.696 5.371 20.849 1.00 55.25 163 GLU A C 1
ATOM 1243 O O . GLU A 1 163 ? 7.765 5.505 21.443 1.00 55.25 163 GLU A O 1
ATOM 1248 N N . ALA A 1 164 ? 5.668 6.202 21.039 1.00 57.75 164 ALA A N 1
ATOM 1249 C CA . ALA A 1 164 ? 5.720 7.341 21.955 1.00 57.75 164 ALA A CA 1
ATOM 1250 C C . ALA A 1 164 ? 5.967 6.906 23.411 1.00 57.75 164 ALA A C 1
ATOM 1252 O O . ALA A 1 164 ? 6.663 7.594 24.156 1.00 57.75 164 ALA A O 1
ATOM 1253 N N . ALA A 1 165 ? 5.457 5.734 23.806 1.00 58.47 165 ALA A N 1
ATOM 1254 C CA . ALA A 1 165 ? 5.705 5.119 25.109 1.00 58.47 165 ALA A CA 1
ATOM 1255 C C . ALA A 1 165 ? 7.134 4.560 25.269 1.00 58.47 165 ALA A C 1
ATOM 1257 O O . ALA A 1 165 ? 7.520 4.159 26.369 1.00 58.47 165 ALA A O 1
ATOM 1258 N N . SER A 1 166 ? 7.936 4.555 24.199 1.00 56.91 166 SER A N 1
ATOM 1259 C CA . SER A 1 166 ? 9.332 4.115 24.197 1.00 56.91 166 SER A CA 1
ATOM 1260 C C . SER A 1 166 ? 10.291 5.251 23.786 1.00 56.91 166 SER A C 1
ATOM 1262 O O . SER A 1 166 ? 11.067 5.066 22.853 1.00 56.91 166 SER A O 1
ATOM 1264 N N . PRO A 1 167 ? 10.322 6.407 24.482 1.00 51.22 167 PRO A N 1
ATOM 1265 C CA . PRO A 1 167 ? 11.040 7.616 24.041 1.00 51.22 167 PRO A CA 1
ATOM 1266 C C . PRO A 1 167 ? 12.567 7.452 23.925 1.00 51.22 167 PRO A C 1
ATOM 1268 O O . PRO A 1 167 ? 13.220 8.222 23.226 1.00 51.22 167 PRO A O 1
ATOM 1271 N N . ASN A 1 168 ? 13.139 6.426 24.570 1.00 48.09 168 ASN A N 1
ATOM 1272 C CA . ASN A 1 168 ? 14.562 6.074 24.475 1.00 48.09 168 ASN A CA 1
ATOM 1273 C C . ASN A 1 168 ? 14.858 4.961 23.454 1.00 48.09 168 ASN A C 1
ATOM 1275 O O . ASN A 1 168 ? 16.023 4.649 23.202 1.00 48.09 168 ASN A O 1
ATOM 1279 N N . LYS A 1 169 ? 13.831 4.349 22.855 1.00 45.03 169 LYS A N 1
ATOM 1280 C CA . LYS A 1 169 ? 13.994 3.526 21.656 1.00 45.03 169 LYS A CA 1
ATOM 1281 C C . LYS A 1 169 ? 13.814 4.450 20.465 1.00 45.03 169 LYS A C 1
ATOM 1283 O O . LYS A 1 169 ? 12.795 5.119 20.338 1.00 45.03 169 LYS A O 1
ATOM 1288 N N . LYS A 1 170 ? 14.812 4.478 19.578 1.00 46.88 170 LYS A N 1
ATOM 1289 C CA . LYS A 1 170 ? 14.642 5.093 18.258 1.00 46.88 170 LYS A CA 1
ATOM 1290 C C . LYS A 1 170 ? 13.338 4.553 17.652 1.00 46.88 170 LYS A C 1
ATOM 1292 O O . LYS A 1 170 ? 13.099 3.355 17.804 1.00 46.88 170 LYS A O 1
ATOM 1297 N N . PRO A 1 171 ? 12.510 5.398 17.012 1.00 43.44 171 PRO A N 1
ATOM 1298 C CA . PRO A 1 171 ? 11.240 4.973 16.435 1.00 43.44 171 PRO A CA 1
ATOM 1299 C C . PRO A 1 171 ? 11.479 3.765 15.529 1.00 43.44 171 PRO A C 1
ATOM 1301 O O . PRO A 1 171 ? 12.137 3.869 14.484 1.00 43.44 171 PRO A O 1
ATOM 1304 N N . ASN A 1 172 ? 11.045 2.597 16.004 1.00 39.78 172 ASN A N 1
ATOM 1305 C CA . ASN A 1 172 ? 11.393 1.317 15.400 1.00 39.78 172 ASN A CA 1
ATOM 1306 C C . ASN A 1 172 ? 10.547 1.043 14.157 1.00 39.78 172 ASN A C 1
ATOM 1308 O O . ASN A 1 172 ? 10.987 0.270 13.310 1.00 39.78 172 ASN A O 1
ATOM 1312 N N . SER A 1 173 ? 9.397 1.708 13.991 1.00 44.94 173 SER A N 1
ATOM 1313 C CA . SER A 1 173 ? 8.666 1.691 12.733 1.00 44.94 173 SER A CA 1
ATOM 1314 C C . SER A 1 173 ? 8.825 3.022 12.000 1.00 44.94 173 SER A C 1
ATOM 1316 O O . SER A 1 173 ? 8.663 4.130 12.513 1.00 44.94 173 SER A O 1
ATOM 1318 N N . ILE A 1 174 ? 9.162 2.895 10.725 1.00 41.62 174 ILE A N 1
ATOM 1319 C CA . ILE A 1 174 ? 9.169 3.992 9.756 1.00 41.62 174 ILE A CA 1
ATOM 1320 C C . ILE A 1 174 ? 7.761 4.611 9.634 1.00 41.62 174 ILE A C 1
ATOM 1322 O O . ILE A 1 174 ? 7.633 5.793 9.328 1.00 41.62 174 ILE A O 1
ATOM 1326 N N . TYR A 1 175 ? 6.716 3.851 9.983 1.00 39.66 175 TYR A N 1
ATOM 1327 C CA . TYR A 1 175 ? 5.322 4.278 9.953 1.00 39.66 175 TYR A CA 1
ATOM 1328 C C . TYR A 1 175 ? 5.050 5.480 10.863 1.00 39.66 175 TYR A C 1
ATOM 1330 O O . TYR A 1 175 ? 4.531 6.506 10.426 1.00 39.66 175 TYR A O 1
ATOM 1338 N N . ALA A 1 176 ? 5.462 5.393 12.126 1.00 40.22 176 ALA A N 1
ATOM 1339 C CA . ALA A 1 176 ? 5.283 6.481 13.076 1.00 40.22 176 ALA A CA 1
ATOM 1340 C C . ALA A 1 176 ? 6.164 7.691 12.740 1.00 40.22 176 ALA A C 1
ATOM 1342 O O . ALA A 1 176 ? 5.727 8.823 12.933 1.00 40.22 176 ALA A O 1
ATOM 1343 N N . ARG A 1 177 ? 7.360 7.477 12.167 1.00 43.75 177 ARG A N 1
ATOM 1344 C CA . ARG A 1 177 ? 8.198 8.571 11.642 1.00 43.75 177 ARG A CA 1
ATOM 1345 C C . ARG A 1 177 ? 7.505 9.342 10.517 1.00 43.75 177 ARG A C 1
ATOM 1347 O O . ARG A 1 177 ? 7.525 10.568 10.544 1.00 43.75 177 ARG A O 1
ATOM 1354 N N . ASN A 1 178 ? 6.864 8.650 9.579 1.00 38.62 178 ASN A N 1
ATOM 1355 C CA . ASN A 1 178 ? 6.147 9.289 8.472 1.00 38.62 178 ASN A CA 1
ATOM 1356 C C . ASN A 1 178 ? 4.887 10.016 8.948 1.00 38.62 178 ASN A C 1
ATOM 1358 O O . ASN A 1 178 ? 4.672 11.171 8.596 1.00 38.62 178 ASN A O 1
ATOM 1362 N N . VAL A 1 179 ? 4.089 9.378 9.808 1.00 38.72 179 VAL A N 1
ATOM 1363 C CA . VAL A 1 179 ? 2.875 9.988 10.372 1.00 38.72 179 VAL A CA 1
ATOM 1364 C C . VAL A 1 179 ? 3.206 11.212 11.224 1.00 38.72 179 VAL A C 1
ATOM 1366 O O . VAL A 1 179 ? 2.516 12.221 11.130 1.00 38.72 179 VAL A O 1
ATOM 1369 N N . LEU A 1 180 ? 4.255 11.157 12.050 1.00 38.97 180 LEU A N 1
ATOM 1370 C CA . LEU A 1 180 ? 4.687 12.308 12.847 1.00 38.97 180 LEU A CA 1
ATOM 1371 C C . LEU A 1 180 ? 5.146 13.468 11.968 1.00 38.97 180 LEU A C 1
ATOM 1373 O O . LEU A 1 180 ? 4.818 14.604 12.279 1.00 38.97 180 LEU A O 1
ATOM 1377 N N . ARG A 1 181 ? 5.854 13.177 10.875 1.00 40.09 181 ARG A N 1
ATOM 1378 C CA . ARG A 1 181 ? 6.363 14.190 9.953 1.00 40.09 181 ARG A CA 1
ATOM 1379 C C . ARG A 1 181 ? 5.253 14.896 9.171 1.00 40.09 181 ARG A C 1
ATOM 1381 O O . ARG A 1 181 ? 5.295 16.112 9.041 1.00 40.09 181 ARG A O 1
ATOM 1388 N N . ILE A 1 182 ? 4.255 14.147 8.704 1.00 37.28 182 ILE A N 1
ATOM 1389 C CA . ILE A 1 182 ? 3.061 14.709 8.055 1.00 37.28 182 ILE A CA 1
ATOM 1390 C C . ILE A 1 182 ? 2.309 15.618 9.040 1.00 37.28 182 ILE A C 1
ATOM 1392 O O . ILE A 1 182 ? 2.000 16.754 8.714 1.00 37.28 182 ILE A O 1
ATOM 1396 N N . LEU A 1 183 ? 2.107 15.161 10.281 1.00 36.59 183 LEU A N 1
ATOM 1397 C CA . LEU A 1 183 ? 1.376 15.922 11.301 1.00 36.59 183 LEU A CA 1
ATOM 1398 C C . LEU A 1 183 ? 2.133 17.144 11.839 1.00 36.59 183 LEU A C 1
ATOM 1400 O O . LEU A 1 183 ? 1.501 18.059 12.353 1.00 36.59 183 LEU A O 1
ATOM 1404 N N . SER A 1 184 ? 3.466 17.159 11.782 1.00 39.22 184 SER A N 1
ATOM 1405 C CA . SER A 1 184 ? 4.254 18.325 12.194 1.00 39.22 184 SER A CA 1
ATOM 1406 C C . SER A 1 184 ? 4.304 19.421 11.127 1.00 39.22 184 SER A C 1
ATOM 1408 O O . SER A 1 184 ? 4.428 20.589 11.491 1.00 39.22 184 SER A O 1
ATOM 1410 N N . ASP A 1 185 ? 4.173 19.064 9.846 1.00 37.25 185 ASP A N 1
ATOM 1411 C CA . ASP A 1 185 ? 4.162 20.012 8.723 1.00 37.25 185 ASP A CA 1
ATOM 1412 C C . ASP A 1 185 ? 2.826 20.775 8.587 1.00 37.25 185 ASP A C 1
ATOM 1414 O O . ASP A 1 185 ? 2.834 21.882 8.064 1.00 37.25 185 ASP A O 1
ATOM 1418 N N . ASP A 1 186 ? 1.712 20.252 9.119 1.00 37.72 186 ASP A N 1
ATOM 1419 C CA . ASP A 1 186 ? 0.399 20.939 9.168 1.00 37.72 186 ASP A CA 1
ATOM 1420 C C . ASP A 1 186 ? 0.315 22.036 10.257 1.00 37.72 186 ASP A C 1
ATOM 1422 O O . ASP A 1 186 ? -0.729 22.660 10.459 1.00 37.72 186 ASP A O 1
ATOM 1426 N N . SER A 1 187 ? 1.409 22.257 10.997 1.00 33.31 187 SER A N 1
ATOM 1427 C CA . SER A 1 187 ? 1.509 23.238 12.095 1.00 33.31 187 SER A CA 1
ATOM 1428 C C . SER A 1 187 ? 2.273 24.519 11.715 1.00 33.31 187 SER A C 1
ATOM 1430 O O . SER A 1 187 ? 2.601 25.309 12.607 1.00 33.31 187 SER A O 1
ATOM 1432 N N . GLN A 1 188 ? 2.576 24.718 10.427 1.00 32.94 188 GLN A N 1
ATOM 1433 C CA . GLN A 1 188 ? 3.147 25.948 9.854 1.00 32.94 188 GLN A CA 1
ATOM 1434 C C . GLN A 1 188 ? 2.161 26.607 8.891 1.00 32.94 188 GLN A C 1
ATOM 1436 O O . GLN A 1 188 ? 2.179 27.857 8.835 1.00 32.94 188 GLN A O 1
#

Foldseek 3Di:
DQPPDPPADEEEAEQDDPDDLVVQLVSQLVVVVVVLVCLQPDDCNHYFKYKYFGPQVCQPPVPSLVCSCPVPVVVVCVVVVSVLFKDKAKAHQPDDQVVPPPVQDDHADFDPLVVQQVVQVVPDPDRDDSVVSNVVSVNVRHDSGTIMMIGTPVVLVSLLVVQVVCVVDDSPDVSNVSVVSVVVVVVD